Protein AF-A0A482XP66-F1 (afdb_monomer_lite)

Sequence (237 aa):
MNSEDNIVHYKEQFWNNISSVIMNILMPSNKKRIYFEQVYSLVYKCVCEGFSENLRMDILNLCMSYLYSINNELDKKISVLDGPQKVIATFEGLNHCLEAYLISTEKICSICSYMNKLQREDSKENLPQTALLDCFCRVVCDHRLQNIVSFIENSPPFTLDPTELRWFFQRLNLASSGQYAKVYPKIFSRYISNVLPKMREQELEAYIEEVKRLQAFWRANMEPRGPQQGLKRPAED

Radius of gyration: 25.35 Å; chains: 1; bounding box: 95×49×57 Å

Foldseek 3Di:
DDPVVVVVCCCVQAVVVLLVLLVCLLPVVPVDDDDLVVLLVSLLVCVVVPCLQVNLVVSLVSLLVSLLVLQVVLCVVLVVDDDPVSLVSLLVSLLVSLVSQLSSLVVSLVSCVSVVVVDPVPDPRRNDSLSSLVSNCVRHPPVNVVVNVVCVVPDDPPPDPLVSLLSSLVSNCVSNVNPVCVVCVPSSVVRDPPSDPDDDPVCVVVVVVVVVVVVVVCVVPDDPPDPPPPPDDDDDD

pLDDT: mean 78.38, std 12.27, range [44.31, 90.94]

Organism: Laodelphax striatellus (NCBI:txid195883)

InterPro domains:
  IPR016159 Cullin repeat-like-containing domain superfamily [SSF74788] (10-152)
  IPR042652 CDK2-associated and cullin domain-containing protein 1 [PTHR46636] (9-236)

Secondary structure (DSSP, 8-state):
--HHHHHHHHIIIIIHHHHHHHHHHH-TTS-PPP-HHHHHHHHHHHHHTT-HHHHHHHHHHHHHHHHHHHHHHHHHHHHT--THHHHHHHHHHHHHHHHHHHHHHHHHHHHTHHHHHHS-TT-TTS--HHHHHHHHIIIIIHHHHHHHHHHHHHSPTTSS-HHHHHHHHHHHHHHTTTHHHHHSHHHHHHHSTTSSPPPPGGGHHHHHHHHHHHHHHHHHHS---------PPPPP-

Structure (mmCIF, N/CA/C/O backbone):
data_AF-A0A482XP66-F1
#
_entry.id   AF-A0A482XP66-F1
#
loop_
_atom_site.group_PDB
_atom_site.id
_atom_site.type_symbol
_atom_site.label_atom_id
_atom_site.label_alt_id
_atom_site.label_comp_id
_atom_site.label_asym_id
_atom_site.label_entity_id
_atom_site.label_seq_id
_atom_site.pdbx_PDB_ins_code
_atom_site.Cartn_x
_atom_site.Cartn_y
_atom_site.Cartn_z
_atom_site.occupancy
_atom_site.B_iso_or_equiv
_atom_site.auth_seq_id
_atom_site.auth_comp_id
_atom_site.auth_asym_id
_atom_site.auth_atom_id
_atom_site.pdbx_PDB_model_num
ATOM 1 N N . MET A 1 1 ? -32.344 1.702 24.377 1.00 49.81 1 MET A N 1
ATOM 2 C CA . MET A 1 1 ? -31.641 2.845 23.755 1.00 49.81 1 MET A CA 1
ATOM 3 C C . MET A 1 1 ? -31.648 2.616 22.260 1.00 49.81 1 MET A C 1
ATOM 5 O O . MET A 1 1 ? -31.370 1.494 21.850 1.00 49.81 1 MET A O 1
ATOM 9 N N . ASN A 1 2 ? -32.094 3.603 21.483 1.00 54.19 2 ASN A N 1
ATOM 10 C CA . ASN A 1 2 ? -32.292 3.455 20.042 1.00 54.19 2 ASN A CA 1
ATOM 11 C C . ASN A 1 2 ? -30.944 3.280 19.330 1.00 54.19 2 ASN A C 1
ATOM 13 O O . ASN A 1 2 ? -29.929 3.824 19.759 1.00 54.19 2 ASN A O 1
ATOM 17 N N . SER A 1 3 ? -30.934 2.526 18.228 1.00 63.41 3 SER A N 1
ATOM 18 C CA . SER A 1 3 ? -29.718 2.261 17.443 1.00 63.41 3 SER A CA 1
ATOM 19 C C . SER A 1 3 ? -29.035 3.541 16.937 1.00 63.41 3 SER A C 1
ATOM 21 O O . SER A 1 3 ? -27.827 3.535 16.725 1.00 63.41 3 SER A O 1
ATOM 23 N N . GLU A 1 4 ? -29.785 4.630 16.750 1.00 67.75 4 GLU A N 1
ATOM 24 C CA . GLU A 1 4 ? -29.257 5.930 16.315 1.00 67.75 4 GLU A CA 1
ATOM 25 C C . GLU A 1 4 ? -28.490 6.657 17.429 1.00 67.75 4 GLU A C 1
ATOM 27 O O . GLU A 1 4 ? -27.407 7.183 17.171 1.00 67.75 4 GLU A O 1
ATOM 32 N N . ASP A 1 5 ? -28.970 6.597 18.676 1.00 72.69 5 ASP A N 1
ATOM 33 C CA . ASP A 1 5 ? -28.301 7.221 19.828 1.00 72.69 5 ASP A CA 1
ATOM 34 C C . ASP A 1 5 ? -26.927 6.582 20.088 1.00 72.69 5 ASP A C 1
ATOM 36 O O . ASP A 1 5 ? -25.955 7.273 20.399 1.00 72.69 5 ASP A O 1
ATOM 40 N N . ASN A 1 6 ? -26.817 5.264 19.882 1.00 77.94 6 ASN A N 1
ATOM 41 C CA . ASN A 1 6 ? -25.555 4.532 20.013 1.00 77.94 6 ASN A CA 1
ATOM 42 C C . ASN A 1 6 ? -24.523 4.939 18.944 1.00 77.94 6 ASN A C 1
ATOM 44 O O . ASN A 1 6 ? -23.331 5.002 19.238 1.00 77.94 6 ASN A O 1
ATOM 48 N N . ILE A 1 7 ? -24.957 5.244 17.714 1.00 79.56 7 ILE A N 1
ATOM 49 C CA . ILE A 1 7 ? -24.054 5.662 16.626 1.00 79.56 7 ILE A CA 1
ATOM 50 C C . ILE A 1 7 ? -23.548 7.089 16.855 1.00 79.56 7 ILE A C 1
ATOM 52 O O . ILE A 1 7 ? -22.370 7.364 16.619 1.00 79.56 7 ILE A O 1
ATOM 56 N N . VAL A 1 8 ? -24.414 7.997 17.313 1.00 84.75 8 VAL A N 1
ATOM 57 C CA . VAL A 1 8 ? -24.018 9.373 17.654 1.00 84.75 8 VAL A CA 1
ATOM 58 C C . VAL A 1 8 ? -23.030 9.360 18.817 1.00 84.75 8 VAL A C 1
ATOM 60 O O . VAL A 1 8 ? -21.959 9.957 18.709 1.00 84.75 8 VAL A O 1
ATOM 63 N N . HIS A 1 9 ? -23.328 8.590 19.868 1.00 84.62 9 HIS A N 1
ATOM 64 C CA . HIS A 1 9 ? -22.433 8.410 21.007 1.00 84.62 9 HIS A CA 1
ATOM 65 C C . HIS A 1 9 ? -21.052 7.902 20.577 1.00 84.62 9 HIS A C 1
ATOM 67 O O . HIS A 1 9 ? -20.034 8.509 20.915 1.00 84.62 9 HIS A O 1
ATOM 73 N N . TYR A 1 10 ? -21.014 6.849 19.755 1.00 88.06 10 TYR A N 1
ATOM 74 C CA . TYR A 1 10 ? -19.768 6.312 19.217 1.00 88.06 10 TYR A CA 1
ATOM 75 C C . TYR A 1 10 ? -18.965 7.362 18.432 1.00 88.06 10 TYR A C 1
ATOM 77 O O . TYR A 1 10 ? -17.749 7.496 18.620 1.00 88.06 10 TYR A O 1
ATOM 85 N N . LYS A 1 11 ? -19.640 8.138 17.572 1.00 86.12 11 LYS A N 1
ATOM 86 C CA . LYS A 1 11 ? -18.980 9.140 16.730 1.00 86.12 11 LYS A CA 1
ATOM 87 C C . LYS A 1 11 ? -18.356 10.267 17.545 1.00 86.12 11 LYS A C 1
ATOM 89 O O . LYS A 1 11 ? -17.198 10.622 17.319 1.00 86.12 11 LYS A O 1
ATOM 94 N N . GLU A 1 12 ? -19.118 10.814 18.484 1.00 87.06 12 GLU A N 1
ATOM 95 C CA . GLU A 1 12 ? -18.710 11.967 19.284 1.00 87.06 12 GLU A CA 1
ATOM 96 C C . GLU A 1 12 ? -17.643 11.613 20.320 1.00 87.06 12 GLU A C 1
ATOM 98 O O . GLU A 1 12 ? -16.680 12.363 20.484 1.00 87.06 12 GLU A O 1
ATOM 103 N N . GLN A 1 13 ? -17.778 10.466 20.990 1.00 85.25 13 GLN A N 1
ATOM 104 C CA . GLN A 1 13 ? -16.877 10.078 22.078 1.00 85.25 13 GLN A CA 1
ATOM 105 C C . GLN A 1 13 ? -15.586 9.425 21.577 1.00 85.25 13 GLN A C 1
ATOM 107 O O . GLN A 1 13 ? -14.501 9.724 22.089 1.00 85.25 13 GLN A O 1
ATOM 112 N N . PHE A 1 14 ? -15.678 8.560 20.561 1.00 86.75 14 PHE A N 1
ATOM 113 C CA . PHE A 1 14 ? -14.556 7.723 20.132 1.00 86.75 14 PHE A CA 1
ATOM 114 C C . PHE A 1 14 ? -14.052 8.098 18.737 1.00 86.75 14 PHE A C 1
ATOM 116 O O . PHE A 1 14 ? -12.894 8.506 18.593 1.00 86.75 14 PHE A O 1
ATOM 123 N N . TRP A 1 15 ? -14.901 7.993 17.709 1.00 90.00 15 TRP A N 1
ATOM 124 C CA . TRP A 1 15 ? -14.455 8.050 16.312 1.00 90.00 15 TRP A CA 1
ATOM 125 C C . TRP A 1 15 ? -13.775 9.369 15.938 1.00 90.00 15 TRP A C 1
ATOM 127 O O . TRP A 1 15 ? -12.713 9.345 15.321 1.00 90.00 15 TRP A O 1
ATOM 137 N N . ASN A 1 16 ? -14.322 10.524 16.324 1.00 88.50 16 ASN A N 1
ATOM 138 C CA . ASN A 1 16 ? -13.745 11.829 15.968 1.00 88.50 16 ASN A CA 1
ATOM 139 C C . ASN A 1 16 ? -12.300 11.993 16.476 1.00 88.50 16 ASN A C 1
ATOM 141 O O . ASN A 1 16 ? -11.432 12.521 15.777 1.00 88.50 16 ASN A O 1
ATOM 145 N N . ASN A 1 17 ? -12.019 11.485 17.677 1.00 87.19 17 ASN A N 1
ATOM 146 C CA . ASN A 1 17 ? -10.681 11.515 18.261 1.00 87.19 17 ASN A CA 1
ATOM 147 C C . ASN A 1 17 ? -9.745 10.512 17.571 1.00 87.19 17 ASN A C 1
ATOM 149 O O . ASN A 1 17 ? -8.619 10.863 17.211 1.00 87.19 17 ASN A O 1
ATOM 153 N N . ILE A 1 18 ? -10.219 9.282 17.345 1.00 87.12 18 ILE A N 1
ATOM 154 C CA . ILE A 1 18 ? -9.426 8.216 16.716 1.00 87.12 18 ILE A CA 1
ATOM 155 C C . ILE A 1 18 ? -9.102 8.564 15.256 1.00 87.12 18 ILE A C 1
ATOM 157 O O . ILE A 1 18 ? -7.940 8.521 14.855 1.00 87.12 18 ILE A O 1
ATOM 161 N N . SER A 1 19 ? -10.097 8.981 14.474 1.00 89.06 19 SER A N 1
ATOM 162 C CA . SER A 1 19 ? -9.940 9.392 13.073 1.00 89.06 19 SER A CA 1
ATOM 163 C C . SER A 1 19 ? -8.975 10.563 12.904 1.00 89.06 19 SER A C 1
ATOM 165 O O . SER A 1 19 ? -8.136 10.531 12.007 1.00 89.06 19 SER A O 1
ATOM 167 N N . SER A 1 20 ? -9.019 11.563 13.792 1.00 86.75 20 SER A N 1
ATOM 168 C CA . SER A 1 20 ? -8.068 12.682 13.802 1.00 86.75 20 SER A CA 1
ATOM 169 C C . SER A 1 20 ? -6.627 12.201 13.989 1.00 86.75 20 SER A C 1
ATOM 171 O O . SER A 1 20 ? -5.719 12.641 13.281 1.00 86.75 20 SER A O 1
ATOM 173 N N . VAL A 1 21 ? -6.402 11.252 14.902 1.00 87.88 21 VAL A N 1
ATOM 174 C CA . VAL A 1 21 ? -5.074 10.662 15.117 1.00 87.88 21 VAL A CA 1
ATOM 175 C C . VAL A 1 21 ? -4.630 9.840 13.914 1.00 87.88 21 VAL A C 1
ATOM 177 O O . VAL A 1 21 ? -3.504 10.022 13.454 1.00 87.88 21 VAL A O 1
ATOM 180 N N . ILE A 1 22 ? -5.497 8.983 13.375 1.00 87.19 22 ILE A N 1
ATOM 181 C CA . ILE A 1 22 ? -5.187 8.169 12.193 1.00 87.19 22 ILE A CA 1
ATOM 182 C C . ILE A 1 22 ? -4.865 9.067 10.995 1.00 87.19 22 ILE A C 1
ATOM 184 O O . ILE A 1 22 ? -3.870 8.836 10.313 1.00 87.19 22 ILE A O 1
ATOM 188 N N . MET A 1 23 ? -5.614 10.152 10.790 1.00 86.00 23 MET A N 1
ATOM 189 C CA . MET A 1 23 ? -5.305 11.139 9.755 1.00 86.00 23 MET A CA 1
ATOM 190 C C . MET A 1 23 ? -3.951 11.819 9.972 1.00 86.00 23 MET A C 1
ATOM 192 O O . MET A 1 23 ? -3.231 12.033 9.003 1.00 86.00 23 MET A O 1
ATOM 196 N N . ASN A 1 24 ? -3.553 12.115 11.212 1.00 86.38 24 ASN A N 1
ATOM 197 C CA . ASN A 1 24 ? -2.210 12.645 11.487 1.00 86.38 24 ASN A CA 1
ATOM 198 C C . ASN A 1 24 ? -1.102 11.604 11.230 1.00 86.38 24 ASN A C 1
ATOM 200 O O . ASN A 1 24 ? 0.012 11.976 10.874 1.00 86.38 24 ASN A O 1
ATOM 204 N N . ILE A 1 25 ? -1.391 10.307 11.383 1.00 86.12 25 ILE A N 1
ATOM 205 C CA . ILE A 1 25 ? -0.454 9.219 11.049 1.00 86.12 25 ILE A CA 1
ATOM 206 C C . ILE A 1 25 ? -0.318 9.055 9.534 1.00 86.12 25 ILE A C 1
ATOM 208 O O . ILE A 1 25 ? 0.784 8.817 9.042 1.00 86.12 25 ILE A O 1
ATOM 212 N N . LEU A 1 26 ? -1.423 9.173 8.798 1.00 84.94 26 LEU A N 1
ATOM 213 C CA . LEU A 1 26 ? -1.439 9.121 7.335 1.00 84.94 26 LEU A CA 1
ATOM 214 C C . LEU A 1 26 ? -0.809 10.387 6.725 1.00 84.94 26 LEU A C 1
ATOM 216 O O . LEU A 1 26 ? -0.101 10.310 5.729 1.00 84.94 26 LEU A O 1
ATOM 220 N N . MET A 1 27 ? -1.004 11.553 7.344 1.00 82.31 27 MET A N 1
ATOM 221 C CA . MET A 1 27 ? -0.464 12.840 6.897 1.00 82.31 27 MET A CA 1
ATOM 222 C C . MET A 1 27 ? 0.479 13.448 7.947 1.00 82.31 27 MET A C 1
ATOM 224 O O . MET A 1 27 ? 0.084 14.363 8.678 1.00 82.31 27 MET A O 1
ATOM 228 N N . PRO A 1 28 ? 1.753 13.015 8.002 1.00 64.88 28 PRO A N 1
ATOM 229 C CA . PRO A 1 28 ? 2.727 13.533 8.968 1.00 64.88 28 PRO A CA 1
ATOM 230 C C . PRO A 1 28 ? 3.048 15.031 8.791 1.00 64.88 28 PRO A C 1
ATOM 232 O O . PRO A 1 28 ? 3.686 15.634 9.653 1.00 64.88 28 PRO A O 1
ATOM 235 N N . SER A 1 29 ? 2.580 15.664 7.709 1.00 62.59 29 SER A N 1
ATOM 236 C CA . SER A 1 29 ? 2.617 17.118 7.499 1.00 62.59 29 SER A CA 1
ATOM 237 C C . SER A 1 29 ? 1.892 17.893 8.609 1.00 62.59 29 SER A C 1
ATOM 239 O O . SER A 1 29 ? 2.256 19.032 8.913 1.00 62.59 29 SER A O 1
ATOM 241 N N . ASN A 1 30 ? 0.899 17.273 9.257 1.00 60.31 30 ASN A N 1
ATOM 242 C CA . ASN A 1 30 ? 0.253 17.822 10.440 1.00 60.31 30 ASN A CA 1
ATOM 243 C C . ASN A 1 30 ? 1.136 17.566 11.667 1.00 60.31 30 ASN A C 1
ATOM 245 O O . ASN A 1 30 ? 1.105 16.495 12.265 1.00 60.31 30 ASN A O 1
ATOM 249 N N . LYS A 1 31 ? 1.894 18.585 12.091 1.00 57.78 31 LYS A N 1
ATOM 250 C CA . LYS A 1 31 ? 2.797 18.576 13.265 1.00 57.78 31 LYS A CA 1
ATOM 251 C C . LYS A 1 31 ? 2.081 18.444 14.626 1.00 57.78 31 LYS A C 1
ATOM 253 O O . LYS A 1 31 ? 2.571 18.943 15.639 1.00 57.78 31 LYS A O 1
ATOM 258 N N . LYS A 1 32 ? 0.898 17.831 14.680 1.00 66.75 32 LYS A N 1
ATOM 259 C CA . LYS A 1 32 ? 0.181 17.599 15.935 1.00 66.75 32 LYS A CA 1
ATOM 260 C C . LYS A 1 32 ? 0.856 16.454 16.682 1.00 66.75 32 LYS A C 1
ATOM 262 O O . LYS A 1 32 ? 1.062 15.373 16.137 1.00 66.75 32 LYS A O 1
ATOM 267 N N . ARG A 1 33 ? 1.209 16.699 17.945 1.00 68.38 33 ARG A N 1
ATOM 268 C CA . ARG A 1 33 ? 1.779 15.672 18.821 1.00 68.38 33 ARG A CA 1
ATOM 269 C C . ARG A 1 33 ? 0.718 14.599 19.080 1.00 68.38 33 ARG A C 1
ATOM 271 O O . ARG A 1 33 ? -0.384 14.918 19.517 1.00 68.38 33 ARG A O 1
ATOM 278 N N . ILE A 1 34 ? 1.059 13.342 18.806 1.00 71.81 34 ILE A N 1
ATOM 279 C CA . ILE A 1 34 ? 0.193 12.189 19.067 1.00 71.81 34 ILE A CA 1
ATOM 280 C C . ILE A 1 34 ? 0.505 11.660 20.468 1.00 71.81 34 ILE A C 1
ATOM 282 O O . ILE A 1 34 ? 1.648 11.313 20.761 1.00 71.81 34 ILE A O 1
ATOM 286 N N . TYR A 1 35 ? -0.512 11.583 21.326 1.00 79.19 35 TYR A N 1
ATOM 287 C CA . TYR A 1 35 ? -0.414 10.981 22.656 1.00 79.19 35 TYR A CA 1
ATOM 288 C C . TYR A 1 35 ? -0.922 9.539 22.597 1.00 79.19 35 TYR A C 1
ATOM 290 O O . TYR A 1 35 ? -2.108 9.282 22.790 1.00 79.19 35 TYR A O 1
ATOM 298 N N . PHE A 1 36 ? -0.029 8.594 22.299 1.00 77.62 36 PHE A N 1
ATOM 299 C CA . PHE A 1 36 ? -0.405 7.199 22.047 1.00 77.62 36 PHE A CA 1
ATOM 300 C C . PHE A 1 36 ? -1.177 6.549 23.210 1.00 77.62 36 PHE A C 1
ATOM 302 O O . PHE A 1 36 ? -2.145 5.841 22.957 1.00 77.62 36 PHE A O 1
ATOM 309 N N . GLU A 1 37 ? -0.841 6.843 24.470 1.00 78.62 37 GLU A N 1
ATOM 310 C CA . GLU A 1 37 ? -1.543 6.301 25.651 1.00 78.62 37 GLU A CA 1
ATOM 311 C C . GLU A 1 37 ? -3.040 6.640 25.686 1.00 78.62 37 GLU A C 1
ATOM 313 O O . GLU A 1 37 ? -3.877 5.790 26.008 1.00 78.62 37 GLU A O 1
ATOM 318 N N . GLN A 1 38 ? -3.391 7.876 25.318 1.00 81.81 38 GLN A N 1
ATOM 319 C CA . GLN A 1 38 ? -4.783 8.327 25.286 1.00 81.81 38 GLN A CA 1
ATOM 320 C C . GLN A 1 38 ? -5.560 7.588 24.197 1.00 81.81 38 GLN A C 1
ATOM 322 O O . GLN A 1 38 ? -6.698 7.177 24.410 1.00 81.81 38 GLN A O 1
ATOM 327 N N . VAL A 1 39 ? -4.920 7.365 23.049 1.00 84.81 39 VAL A N 1
ATOM 328 C CA . VAL A 1 39 ? -5.523 6.683 21.901 1.00 84.81 39 VAL A CA 1
ATOM 329 C C . VAL A 1 39 ? -5.713 5.200 22.194 1.00 84.81 39 VAL A C 1
ATOM 331 O O . VAL A 1 39 ? -6.797 4.681 21.950 1.00 84.81 39 VAL A O 1
ATOM 334 N N . TYR A 1 40 ? -4.726 4.536 22.804 1.00 84.19 40 TYR A N 1
ATOM 335 C CA . TYR A 1 40 ? -4.873 3.151 23.261 1.00 84.19 40 TYR A CA 1
ATOM 336 C C . TYR A 1 40 ? -6.036 2.998 24.246 1.00 84.19 40 TYR A C 1
ATOM 338 O O . TYR A 1 40 ? -6.848 2.087 24.105 1.00 84.19 40 TYR A O 1
ATOM 346 N N . SER A 1 41 ? -6.159 3.922 25.204 1.00 85.38 41 SER A N 1
ATOM 347 C CA . SER A 1 41 ? -7.251 3.915 26.184 1.00 85.38 41 SER A CA 1
ATOM 348 C C . SER A 1 41 ? -8.623 4.134 25.536 1.00 85.38 41 SER A C 1
ATOM 350 O O . SER A 1 41 ? -9.602 3.512 25.944 1.00 85.38 41 SER A O 1
ATOM 352 N N . LEU A 1 42 ? -8.707 5.003 24.521 1.00 85.75 42 LEU A N 1
ATOM 353 C CA . LEU A 1 42 ? -9.938 5.249 23.762 1.00 85.75 42 LEU A CA 1
ATOM 354 C C . LEU A 1 42 ? -10.342 4.039 22.920 1.00 85.75 42 LEU A C 1
ATOM 356 O O . LEU A 1 42 ? -11.505 3.648 22.952 1.00 85.75 42 LEU A O 1
ATOM 360 N N . VAL A 1 43 ? -9.389 3.420 22.217 1.00 84.88 43 VAL A N 1
ATOM 361 C CA . VAL A 1 43 ? -9.628 2.191 21.448 1.00 84.88 43 VAL A CA 1
ATOM 362 C C . VAL A 1 43 ? -10.085 1.072 22.380 1.00 84.88 43 VAL A C 1
ATOM 364 O O . VAL A 1 43 ? -11.072 0.408 22.086 1.00 84.88 43 VAL A O 1
ATOM 367 N N . TYR A 1 44 ? -9.444 0.907 23.540 1.00 84.06 44 TYR A N 1
ATOM 368 C CA . TYR A 1 44 ? -9.851 -0.086 24.533 1.00 84.06 44 TYR A CA 1
ATOM 369 C C . TYR A 1 44 ? -11.308 0.104 24.982 1.00 84.06 44 TYR A C 1
ATOM 371 O O . TYR A 1 44 ? -12.094 -0.837 24.909 1.00 84.06 44 TYR A O 1
ATOM 379 N N . LYS A 1 45 ? -11.698 1.324 25.379 1.00 85.81 45 LYS A N 1
ATOM 380 C CA . LYS A 1 45 ? -13.085 1.621 25.781 1.00 85.81 45 LYS A CA 1
ATOM 381 C C . LYS A 1 45 ? -14.080 1.370 24.646 1.00 85.81 45 LYS A C 1
ATOM 383 O O . LYS A 1 45 ? -15.080 0.697 24.862 1.00 85.81 45 LYS A O 1
ATOM 388 N N . CYS A 1 46 ? -13.756 1.823 23.434 1.00 84.88 46 CYS A N 1
ATOM 389 C CA . CYS A 1 46 ? -14.575 1.619 22.238 1.00 84.88 46 CYS A CA 1
ATOM 390 C C . CYS A 1 46 ? -14.839 0.128 21.955 1.00 84.88 46 CYS A C 1
ATOM 392 O O . CYS A 1 46 ? -15.950 -0.253 21.590 1.00 84.88 46 CYS A O 1
ATOM 394 N N . VAL A 1 47 ? -13.829 -0.729 22.139 1.00 81.88 47 VAL A N 1
ATOM 395 C CA . VAL A 1 47 ? -13.957 -2.187 21.969 1.00 81.88 47 VAL A CA 1
ATOM 396 C C . VAL A 1 47 ? -14.770 -2.796 23.110 1.00 81.88 47 VAL A C 1
ATOM 398 O O . VAL A 1 47 ? -15.655 -3.605 22.846 1.00 81.88 47 VAL A O 1
ATOM 401 N N . CYS A 1 48 ? -14.523 -2.398 24.363 1.00 81.69 48 CYS A N 1
ATOM 402 C CA . CYS A 1 48 ? -15.290 -2.881 25.517 1.00 81.69 48 CYS A CA 1
ATOM 403 C C . CYS A 1 48 ? -16.787 -2.547 25.429 1.00 81.69 48 CYS A C 1
ATOM 405 O O . CYS A 1 48 ? -17.604 -3.309 25.937 1.00 81.69 48 CYS A O 1
ATOM 407 N N . GLU A 1 49 ? -17.146 -1.445 24.772 1.00 82.81 49 GLU A N 1
ATOM 408 C CA . GLU A 1 49 ? -18.538 -1.046 24.526 1.00 82.81 49 GLU A CA 1
ATOM 409 C C . GLU A 1 49 ? -19.177 -1.737 23.305 1.00 82.81 49 GLU A C 1
ATOM 411 O O . GLU A 1 49 ? -20.356 -1.534 23.027 1.00 82.81 49 GLU A O 1
ATOM 416 N N . GLY A 1 50 ? -18.435 -2.595 22.596 1.00 80.19 50 GLY A N 1
ATOM 417 C CA . GLY A 1 50 ? -18.954 -3.404 21.489 1.00 80.19 50 GLY A CA 1
ATOM 418 C C . GLY A 1 50 ? -18.925 -2.727 20.115 1.00 80.19 50 GLY A C 1
ATOM 419 O O . GLY A 1 50 ? -19.496 -3.261 19.169 1.00 80.19 50 GLY A O 1
ATOM 420 N N . PHE A 1 51 ? -18.237 -1.591 19.962 1.00 82.88 51 PHE A N 1
ATOM 421 C CA . PHE A 1 51 ? -18.127 -0.862 18.687 1.00 82.88 51 PHE A CA 1
ATOM 422 C C . PHE A 1 51 ? -16.926 -1.295 17.821 1.00 82.88 51 PHE A C 1
ATOM 424 O O . PHE A 1 51 ? -16.465 -0.535 16.969 1.00 82.88 51 PHE A O 1
ATOM 431 N N . SER A 1 52 ? -16.387 -2.502 18.023 1.00 81.69 52 SER A N 1
ATOM 432 C CA . SER A 1 52 ? -15.197 -2.999 17.308 1.00 81.69 52 SER A CA 1
ATOM 433 C C . SER A 1 52 ? -15.381 -3.038 15.788 1.00 81.69 52 SER A C 1
ATOM 435 O O . SER A 1 52 ? -14.491 -2.619 15.049 1.00 81.69 52 SER A O 1
ATOM 437 N N . GLU A 1 53 ? -16.539 -3.499 15.316 1.00 80.94 53 GLU A N 1
ATOM 438 C CA . GLU A 1 53 ? -16.824 -3.632 13.884 1.00 80.94 53 GLU A CA 1
ATOM 439 C C . GLU A 1 53 ? -17.032 -2.270 13.208 1.00 80.94 53 GLU A C 1
ATOM 441 O O . GLU A 1 53 ? -16.502 -2.026 12.122 1.00 80.94 53 GLU A O 1
ATOM 446 N N . ASN A 1 54 ? -17.732 -1.347 13.878 1.00 84.56 54 ASN A N 1
ATOM 447 C CA . ASN A 1 54 ? -17.862 0.042 13.433 1.00 84.56 54 ASN A CA 1
ATOM 448 C C . ASN A 1 54 ? -16.487 0.696 13.293 1.00 84.56 54 ASN A C 1
ATOM 450 O O . ASN A 1 54 ? -16.171 1.241 12.237 1.00 84.56 54 ASN A O 1
ATOM 454 N N . LEU A 1 55 ? -15.645 0.558 14.322 1.00 85.00 55 LEU A N 1
ATOM 455 C CA . LEU A 1 55 ? -14.291 1.093 14.321 1.00 85.00 55 LEU A CA 1
ATOM 456 C C . LEU A 1 55 ? -13.467 0.530 13.160 1.00 85.00 55 LEU A C 1
ATOM 458 O O . LEU A 1 55 ? -12.824 1.284 12.435 1.00 85.00 55 LEU A O 1
ATOM 462 N N . ARG A 1 56 ? -13.521 -0.784 12.928 1.00 83.31 56 ARG A N 1
ATOM 463 C CA . ARG A 1 56 ? -12.810 -1.431 11.820 1.00 83.31 56 ARG A CA 1
ATOM 464 C C . ARG A 1 56 ? -13.255 -0.890 10.459 1.00 83.31 56 ARG A C 1
ATOM 466 O O . ARG A 1 56 ? -12.408 -0.520 9.644 1.00 83.31 56 ARG A O 1
ATOM 473 N N . MET A 1 57 ? -14.564 -0.839 10.209 1.00 84.38 57 MET A N 1
ATOM 474 C CA . MET A 1 57 ? -15.113 -0.347 8.942 1.00 84.38 57 MET A CA 1
ATOM 475 C C . MET A 1 57 ? -14.791 1.128 8.715 1.00 84.38 57 MET A C 1
ATOM 477 O O . MET A 1 57 ? -14.394 1.510 7.615 1.00 84.38 57 MET A O 1
ATOM 481 N N . ASP A 1 58 ? -14.892 1.951 9.754 1.00 88.69 58 ASP A N 1
ATOM 482 C CA . ASP A 1 58 ? -14.589 3.372 9.659 1.00 88.69 58 ASP A CA 1
ATOM 483 C C . ASP A 1 58 ? -13.094 3.621 9.408 1.00 88.69 58 ASP A C 1
ATOM 485 O O . ASP A 1 58 ? -12.751 4.465 8.578 1.00 88.69 58 ASP A O 1
ATOM 489 N N . ILE A 1 59 ? -12.189 2.848 10.027 1.00 88.44 59 ILE A N 1
ATOM 490 C CA . ILE A 1 59 ? -10.743 2.914 9.743 1.00 88.44 59 ILE A CA 1
ATOM 491 C C . ILE A 1 59 ? -10.459 2.561 8.282 1.00 88.44 59 ILE A C 1
ATOM 493 O O . ILE A 1 59 ? -9.696 3.269 7.618 1.00 88.44 59 ILE A O 1
ATOM 497 N N . LEU A 1 60 ? -11.078 1.495 7.764 1.00 87.44 60 LEU A N 1
ATOM 498 C CA . LEU A 1 60 ? -10.934 1.102 6.362 1.00 87.44 60 LEU A CA 1
ATOM 499 C C . LEU A 1 60 ? -11.450 2.196 5.422 1.00 87.44 60 LEU A C 1
ATOM 501 O O . LEU A 1 60 ? -10.745 2.578 4.490 1.00 87.44 60 LEU A O 1
ATOM 505 N N . ASN A 1 61 ? -12.634 2.750 5.689 1.00 89.81 61 ASN A N 1
ATOM 506 C CA . ASN A 1 61 ? -13.225 3.826 4.890 1.00 89.81 61 ASN A CA 1
ATOM 507 C C . ASN A 1 61 ? -12.380 5.105 4.914 1.00 89.81 61 ASN A C 1
ATOM 509 O O . ASN A 1 61 ? -12.211 5.761 3.881 1.00 89.81 61 ASN A O 1
ATOM 513 N N . LEU A 1 62 ? -11.816 5.449 6.074 1.00 90.06 62 LEU A N 1
ATOM 514 C CA . LEU A 1 62 ? -10.920 6.589 6.235 1.00 90.06 62 LEU A CA 1
ATOM 515 C C . LEU A 1 62 ? -9.641 6.400 5.414 1.00 90.06 62 LEU A C 1
ATOM 517 O O . LEU A 1 62 ? -9.248 7.297 4.667 1.00 90.06 62 LEU A O 1
ATOM 521 N N . CYS A 1 63 ? -9.028 5.217 5.507 1.00 89.56 63 CYS A N 1
ATOM 522 C CA . CYS A 1 63 ? -7.844 4.876 4.726 1.00 89.56 63 CYS A CA 1
ATOM 523 C C . CYS A 1 63 ? -8.153 4.884 3.226 1.00 89.56 63 CYS A C 1
ATOM 525 O O . CYS A 1 63 ? -7.418 5.508 2.470 1.00 89.56 63 CYS A O 1
ATOM 527 N N . MET A 1 64 ? -9.256 4.272 2.786 1.00 89.75 64 MET A N 1
ATOM 528 C CA . MET A 1 64 ? -9.678 4.301 1.381 1.00 89.75 64 MET A CA 1
ATOM 529 C C . MET A 1 64 ? -9.879 5.731 0.873 1.00 89.75 64 MET A C 1
ATOM 531 O O . MET A 1 64 ? -9.363 6.080 -0.186 1.00 89.75 64 MET A O 1
ATOM 535 N N . SER A 1 65 ? -10.564 6.586 1.636 1.00 90.12 65 SER A N 1
ATOM 536 C CA . SER A 1 65 ? -10.776 7.992 1.261 1.00 90.12 65 SER A CA 1
ATOM 537 C C . SER A 1 65 ? -9.451 8.745 1.104 1.00 90.12 65 SER A C 1
ATOM 539 O O . SER A 1 65 ? -9.257 9.484 0.137 1.00 90.12 65 SER A O 1
ATOM 541 N N . TYR A 1 66 ? -8.509 8.517 2.022 1.00 90.44 66 TYR A N 1
ATOM 542 C CA . TYR A 1 66 ? -7.159 9.069 1.938 1.00 90.44 66 TYR A CA 1
ATOM 543 C C . TYR A 1 66 ? -6.404 8.567 0.696 1.00 90.44 66 TYR A C 1
ATOM 545 O O . TYR A 1 66 ? -5.809 9.367 -0.027 1.00 90.44 66 TYR A O 1
ATOM 553 N N . LEU A 1 67 ? -6.486 7.268 0.392 1.00 90.38 67 LEU A N 1
ATOM 554 C CA . LEU A 1 67 ? -5.853 6.673 -0.787 1.00 90.38 67 LEU A CA 1
ATOM 555 C C . LEU A 1 67 ? -6.404 7.247 -2.094 1.00 90.38 67 LEU A C 1
ATOM 557 O O . LEU A 1 67 ? -5.620 7.563 -2.986 1.00 90.38 67 LEU A O 1
ATOM 561 N N . TYR A 1 68 ? -7.718 7.457 -2.200 1.00 90.94 68 TYR A N 1
ATOM 562 C CA . TYR A 1 68 ? -8.310 8.140 -3.354 1.00 90.94 68 TYR A CA 1
ATOM 563 C C . TYR A 1 68 ? -7.809 9.580 -3.493 1.00 90.94 68 TYR A C 1
ATOM 565 O O . TYR A 1 68 ? -7.537 10.031 -4.607 1.00 90.94 68 TYR A O 1
ATOM 573 N N . SER A 1 69 ? -7.642 10.298 -2.378 1.00 89.44 69 SER A N 1
ATOM 574 C CA . SER A 1 69 ? -7.085 11.653 -2.395 1.00 89.44 69 SER A CA 1
ATOM 575 C C . SER A 1 69 ? -5.650 11.663 -2.925 1.00 89.44 69 SER A C 1
ATOM 577 O O . SER A 1 69 ? -5.358 12.418 -3.850 1.00 89.44 69 SER A O 1
ATOM 579 N N . ILE A 1 70 ? -4.774 10.791 -2.408 1.00 87.94 70 ILE A N 1
ATOM 580 C CA . ILE A 1 70 ? -3.400 10.656 -2.919 1.00 87.94 70 ILE A CA 1
ATOM 581 C C . ILE A 1 70 ? -3.408 10.266 -4.389 1.00 87.94 70 ILE A C 1
ATOM 583 O O . ILE A 1 70 ? -2.660 10.841 -5.174 1.00 87.94 70 ILE A O 1
ATOM 587 N N . ASN A 1 71 ? -4.238 9.295 -4.768 1.00 89.19 71 ASN A N 1
ATOM 588 C CA . ASN A 1 71 ? -4.309 8.820 -6.139 1.00 89.19 71 ASN A CA 1
ATOM 589 C C . ASN A 1 71 ? -4.601 9.976 -7.106 1.00 89.19 71 ASN A C 1
ATOM 591 O O . ASN A 1 71 ? -3.898 10.144 -8.099 1.00 89.19 71 ASN A O 1
ATOM 595 N N . ASN A 1 72 ? -5.574 10.819 -6.756 1.00 89.06 72 ASN A N 1
ATOM 596 C CA . ASN A 1 72 ? -5.933 11.998 -7.535 1.00 89.06 72 ASN A CA 1
ATOM 597 C C . ASN A 1 72 ? -4.827 13.062 -7.536 1.00 89.06 72 ASN A C 1
ATOM 599 O O . ASN A 1 72 ? -4.609 13.719 -8.552 1.00 89.06 72 ASN A O 1
ATOM 603 N N . GLU A 1 73 ? -4.131 13.272 -6.417 1.00 87.69 73 GLU A N 1
ATOM 604 C CA . GLU A 1 73 ? -2.995 14.199 -6.368 1.00 87.69 73 GLU A CA 1
ATOM 605 C C . GLU A 1 73 ? -1.817 13.728 -7.223 1.00 87.69 73 GLU A C 1
ATOM 607 O O . GLU A 1 73 ? -1.216 14.538 -7.932 1.00 87.69 73 GLU A O 1
ATOM 612 N N . LEU A 1 74 ? -1.505 12.431 -7.186 1.00 86.00 74 LEU A N 1
ATOM 613 C CA . LEU A 1 74 ? -0.502 11.819 -8.049 1.00 86.00 74 LEU A CA 1
ATOM 614 C C . LEU A 1 74 ? -0.900 11.992 -9.514 1.00 86.00 74 LEU A C 1
ATOM 616 O O . LEU A 1 74 ? -0.101 12.510 -10.289 1.00 86.00 74 LEU A O 1
ATOM 620 N N . ASP A 1 75 ? -2.139 11.657 -9.885 1.00 87.00 75 ASP A N 1
ATOM 621 C CA . ASP A 1 75 ? -2.624 11.814 -11.262 1.00 87.00 75 ASP A CA 1
ATOM 622 C C . ASP A 1 75 ? -2.551 13.266 -11.744 1.00 87.00 75 ASP A C 1
ATOM 624 O O . ASP A 1 75 ? -2.102 13.519 -12.862 1.00 87.00 75 ASP A O 1
ATOM 628 N N . LYS A 1 76 ? -2.893 14.241 -10.893 1.00 86.62 76 LYS A N 1
ATOM 629 C CA . LYS A 1 76 ? -2.739 15.667 -11.216 1.00 86.62 76 LYS A CA 1
ATOM 630 C C . LYS A 1 76 ? -1.282 16.039 -11.474 1.00 86.62 76 LYS A C 1
ATOM 632 O O . LYS A 1 76 ? -0.999 16.655 -12.498 1.00 86.62 76 LYS A O 1
ATOM 637 N N . LYS A 1 77 ? -0.356 15.650 -10.590 1.00 83.00 77 LYS A N 1
ATOM 638 C CA . LYS A 1 77 ? 1.083 15.931 -10.760 1.00 83.00 77 LYS A CA 1
ATOM 639 C C . LYS A 1 77 ? 1.637 15.292 -12.034 1.00 83.00 77 LYS A C 1
ATOM 641 O O . LYS A 1 77 ? 2.409 15.917 -12.752 1.00 83.00 77 LYS A O 1
ATOM 646 N N . ILE A 1 78 ? 1.206 14.068 -12.325 1.00 84.19 78 ILE A N 1
ATOM 647 C CA . ILE A 1 78 ? 1.642 13.280 -13.480 1.00 84.19 78 ILE A CA 1
ATOM 648 C C . ILE A 1 78 ? 1.039 13.818 -14.790 1.00 84.19 78 ILE A C 1
ATOM 650 O O . ILE A 1 78 ? 1.683 13.733 -15.831 1.00 84.19 78 ILE A O 1
ATOM 654 N N . SER A 1 79 ? -0.172 14.387 -14.765 1.00 81.25 79 SER A N 1
ATOM 655 C CA . SER A 1 79 ? -0.868 14.884 -15.966 1.00 81.25 79 SER A CA 1
ATOM 656 C C . SER A 1 79 ? -0.164 16.043 -16.679 1.00 81.25 79 SER A C 1
ATOM 658 O O . SER A 1 79 ? -0.387 16.241 -17.867 1.00 81.25 79 SER A O 1
ATOM 660 N N . VAL A 1 80 ? 0.693 16.781 -15.968 1.00 81.69 80 VAL A N 1
ATOM 661 C CA . VAL A 1 80 ? 1.440 17.936 -16.496 1.00 81.69 80 VAL A CA 1
ATOM 662 C C . VAL A 1 80 ? 2.744 17.507 -17.186 1.00 81.69 80 VAL A C 1
ATOM 664 O O . VAL A 1 80 ? 3.389 18.310 -17.854 1.00 81.69 80 VAL A O 1
ATOM 667 N N . LEU A 1 81 ? 3.151 16.245 -17.021 1.00 83.94 81 LEU A N 1
ATOM 668 C CA . LEU A 1 81 ? 4.408 15.711 -17.536 1.00 83.94 81 LEU A CA 1
ATOM 669 C C . LEU A 1 81 ? 4.172 14.843 -18.772 1.00 83.94 81 LEU A C 1
ATOM 671 O O . LEU A 1 81 ? 3.258 14.016 -18.792 1.00 83.94 81 LEU A O 1
ATOM 675 N N . ASP A 1 82 ? 5.078 14.952 -19.743 1.00 78.44 82 ASP A N 1
ATOM 676 C CA . ASP A 1 82 ? 5.066 14.161 -20.972 1.00 78.44 82 ASP A CA 1
ATOM 677 C C . ASP A 1 82 ? 6.331 13.305 -21.137 1.00 78.44 82 ASP A C 1
ATOM 679 O O . ASP A 1 82 ? 7.411 13.598 -20.613 1.00 78.44 82 ASP A O 1
ATOM 683 N N . GLY A 1 83 ? 6.190 12.205 -21.882 1.00 79.25 83 GLY A N 1
ATOM 684 C CA . GLY A 1 83 ? 7.298 11.319 -22.244 1.00 79.25 83 GLY A CA 1
ATOM 685 C C . GLY A 1 83 ? 7.868 10.495 -21.073 1.00 79.25 83 GLY A C 1
ATOM 686 O O . GLY A 1 83 ? 7.130 10.117 -20.160 1.00 79.25 83 GLY A O 1
ATOM 687 N N . PRO A 1 84 ? 9.177 10.166 -21.081 1.00 78.94 84 PRO A N 1
ATOM 688 C CA . PRO A 1 84 ? 9.783 9.274 -20.086 1.00 78.94 84 PRO A CA 1
ATOM 689 C C . PRO A 1 84 ? 9.805 9.878 -18.673 1.00 78.94 84 PRO A C 1
ATOM 691 O O . PRO A 1 84 ? 9.754 9.142 -17.690 1.00 78.94 84 PRO A O 1
ATOM 694 N N . GLN A 1 85 ? 9.799 11.211 -18.558 1.00 83.38 85 GLN A N 1
ATOM 695 C CA . GLN A 1 85 ? 9.746 11.917 -17.272 1.00 83.38 85 GLN A CA 1
ATOM 696 C C . GLN A 1 85 ? 8.452 11.622 -16.510 1.00 83.38 85 GLN A C 1
ATOM 698 O O . GLN A 1 85 ? 8.472 11.486 -15.288 1.00 83.38 85 GLN A O 1
ATOM 703 N N . LYS A 1 86 ? 7.339 11.444 -17.231 1.00 87.00 86 LYS A N 1
ATOM 704 C CA . LYS A 1 86 ? 6.049 11.067 -16.651 1.00 87.00 86 LYS A CA 1
ATOM 705 C C . LYS A 1 86 ? 6.138 9.741 -15.898 1.00 87.00 86 LYS A C 1
ATOM 707 O O . LYS A 1 86 ? 5.638 9.631 -14.780 1.00 87.00 86 LYS A O 1
ATOM 712 N N . VAL A 1 87 ? 6.784 8.737 -16.492 1.00 83.81 87 VAL A N 1
ATOM 713 C CA . VAL A 1 87 ? 6.891 7.396 -15.899 1.00 83.81 87 VAL A CA 1
ATOM 714 C C . VAL A 1 87 ? 7.862 7.387 -14.721 1.00 83.81 87 VAL A C 1
ATOM 716 O O . VAL A 1 87 ? 7.556 6.780 -13.698 1.00 83.81 87 VAL A O 1
ATOM 719 N N . ILE A 1 88 ? 8.975 8.120 -14.821 1.00 85.56 88 ILE A N 1
ATOM 720 C CA . ILE A 1 88 ? 9.938 8.277 -13.721 1.00 85.56 88 ILE A CA 1
ATOM 721 C C . ILE A 1 88 ? 9.270 8.952 -12.515 1.00 85.56 88 ILE A C 1
ATOM 723 O O . ILE A 1 88 ? 9.283 8.395 -11.421 1.00 85.56 88 ILE A O 1
ATOM 727 N N . ALA A 1 89 ? 8.578 10.076 -12.720 1.00 86.62 89 ALA A N 1
ATOM 728 C CA . ALA A 1 89 ? 7.850 10.761 -11.650 1.00 86.62 89 ALA A CA 1
ATOM 729 C C . ALA A 1 89 ? 6.724 9.892 -11.057 1.00 86.62 89 ALA A C 1
ATOM 731 O O . ALA A 1 89 ? 6.458 9.935 -9.855 1.00 86.62 89 ALA A O 1
ATOM 732 N N . THR A 1 90 ? 6.076 9.069 -11.890 1.00 86.25 90 THR A N 1
ATOM 733 C CA . THR A 1 90 ? 5.082 8.087 -11.433 1.00 86.25 90 THR A CA 1
ATOM 734 C C . THR A 1 90 ? 5.721 7.044 -10.516 1.00 86.25 90 THR A C 1
ATOM 736 O O . THR A 1 90 ? 5.151 6.722 -9.475 1.00 86.25 90 THR A O 1
ATOM 739 N N . PHE A 1 91 ? 6.899 6.530 -10.879 1.00 89.25 91 PHE A N 1
ATOM 740 C CA . PHE A 1 91 ? 7.653 5.575 -10.070 1.00 89.25 91 PHE A CA 1
ATOM 741 C C . PHE A 1 91 ? 8.087 6.182 -8.731 1.00 89.25 91 PHE A C 1
ATOM 743 O O . PHE A 1 91 ? 7.801 5.601 -7.686 1.00 89.25 91 PHE A O 1
ATOM 750 N N . GLU A 1 92 ? 8.715 7.357 -8.743 1.00 89.62 92 GLU A N 1
ATOM 751 C CA . GLU A 1 92 ? 9.192 8.032 -7.529 1.00 89.62 92 GLU A CA 1
ATOM 752 C C . GLU A 1 92 ? 8.036 8.370 -6.581 1.00 89.62 92 GLU A C 1
ATOM 754 O O . GLU A 1 92 ? 8.093 8.070 -5.385 1.00 89.62 92 GLU A O 1
ATOM 759 N N . GLY A 1 93 ? 6.948 8.930 -7.123 1.00 88.44 93 GLY A N 1
ATOM 760 C CA . GLY A 1 93 ? 5.745 9.240 -6.357 1.00 88.44 93 GLY A CA 1
ATOM 761 C C . GLY A 1 93 ? 5.116 7.990 -5.747 1.00 88.44 93 GLY A C 1
ATOM 762 O O . GLY A 1 93 ? 4.774 7.985 -4.565 1.00 88.44 93 GLY A O 1
ATOM 763 N N . LEU A 1 94 ? 5.018 6.904 -6.519 1.00 89.56 94 LEU A N 1
ATOM 764 C CA . LEU A 1 94 ? 4.480 5.640 -6.026 1.00 89.56 94 LEU A CA 1
ATOM 765 C C . LEU A 1 94 ? 5.373 5.016 -4.948 1.00 89.56 94 LEU A C 1
ATOM 767 O O . LEU A 1 94 ? 4.847 4.557 -3.937 1.00 89.56 94 LEU A O 1
ATOM 771 N N . ASN A 1 95 ? 6.695 5.007 -5.134 1.00 90.00 95 ASN A N 1
ATOM 772 C CA . ASN A 1 95 ? 7.632 4.448 -4.158 1.00 90.00 95 ASN A CA 1
ATOM 773 C C . ASN A 1 95 ? 7.573 5.218 -2.831 1.00 90.00 95 ASN A C 1
ATOM 775 O O . ASN A 1 95 ? 7.471 4.605 -1.767 1.00 90.00 95 ASN A O 1
ATOM 779 N N . HIS A 1 96 ? 7.536 6.552 -2.897 1.00 89.38 96 HIS A N 1
ATOM 780 C CA . HIS A 1 96 ? 7.379 7.396 -1.717 1.00 89.38 96 HIS A CA 1
ATOM 781 C C . HIS A 1 96 ? 6.046 7.142 -0.997 1.00 89.38 96 HIS A C 1
ATOM 783 O O . HIS A 1 96 ? 6.019 6.956 0.220 1.00 89.38 96 HIS A O 1
ATOM 789 N N . CYS A 1 97 ? 4.934 7.085 -1.739 1.00 89.62 97 CYS A N 1
ATOM 790 C CA . CYS A 1 97 ? 3.619 6.799 -1.165 1.00 89.62 97 CYS A CA 1
ATOM 791 C C . CYS A 1 97 ? 3.543 5.397 -0.550 1.00 89.62 97 CYS A C 1
ATOM 793 O O . CYS A 1 97 ? 2.961 5.240 0.520 1.00 89.62 97 CYS A O 1
ATOM 795 N N . LEU A 1 98 ? 4.138 4.391 -1.195 1.00 89.69 98 LEU A N 1
ATOM 796 C CA . LEU A 1 98 ? 4.173 3.015 -0.705 1.00 89.69 98 LEU A CA 1
ATOM 797 C C . LEU A 1 98 ? 4.962 2.906 0.604 1.00 89.69 98 LEU A C 1
ATOM 799 O O . LEU A 1 98 ? 4.498 2.275 1.551 1.00 89.69 98 LEU A O 1
ATOM 803 N N . GLU A 1 99 ? 6.127 3.546 0.682 1.00 90.38 99 GLU A N 1
ATOM 804 C CA . GLU A 1 99 ? 6.926 3.596 1.907 1.00 90.38 99 GLU A CA 1
ATOM 805 C C . GLU A 1 99 ? 6.184 4.292 3.049 1.00 90.38 99 GLU A C 1
ATOM 807 O O . GLU A 1 99 ? 6.053 3.726 4.138 1.00 90.38 99 GLU A O 1
ATOM 812 N N . ALA A 1 100 ? 5.648 5.488 2.791 1.00 89.19 100 ALA A N 1
ATOM 813 C CA . ALA A 1 100 ? 4.882 6.234 3.781 1.00 89.19 100 ALA A CA 1
ATOM 814 C C . ALA A 1 100 ? 3.678 5.419 4.277 1.00 89.19 100 ALA A C 1
ATOM 816 O O . ALA A 1 100 ? 3.455 5.311 5.483 1.00 89.19 100 ALA A O 1
ATOM 817 N N . TYR A 1 101 ? 2.943 4.782 3.361 1.00 90.25 101 TYR A N 1
ATOM 818 C CA . TYR A 1 101 ? 1.763 4.001 3.707 1.00 90.25 101 TYR A CA 1
ATOM 819 C C . TYR A 1 101 ? 2.095 2.726 4.489 1.00 90.25 101 TYR A C 1
ATOM 821 O O . TYR A 1 101 ? 1.361 2.394 5.417 1.00 90.25 101 TYR A O 1
ATOM 829 N N . LEU A 1 102 ? 3.201 2.035 4.190 1.00 88.44 102 LEU A N 1
ATOM 830 C CA . LEU A 1 102 ? 3.653 0.877 4.973 1.00 88.44 102 LEU A CA 1
ATOM 831 C C . LEU A 1 102 ? 3.921 1.261 6.434 1.00 88.44 102 LEU A C 1
ATOM 833 O O . LEU A 1 102 ? 3.392 0.621 7.345 1.00 88.44 102 LEU A O 1
ATOM 837 N N . ILE A 1 103 ? 4.664 2.350 6.652 1.00 88.69 103 ILE A N 1
ATOM 838 C CA . ILE A 1 103 ? 4.974 2.867 7.994 1.00 88.69 103 ILE A CA 1
ATOM 839 C C . ILE A 1 103 ? 3.691 3.295 8.721 1.00 88.69 103 ILE A C 1
ATOM 841 O O . ILE A 1 103 ? 3.502 2.999 9.903 1.00 88.69 103 ILE A O 1
ATOM 845 N N . SER A 1 104 ? 2.794 4.008 8.037 1.00 89.19 104 SER A N 1
ATOM 846 C CA . SER A 1 104 ? 1.525 4.448 8.622 1.00 89.19 104 SER A CA 1
ATOM 847 C C . SER A 1 104 ? 0.613 3.267 8.954 1.00 89.19 104 SER A C 1
ATOM 849 O O . SER A 1 104 ? 0.003 3.256 10.022 1.00 89.19 104 SER A O 1
ATOM 851 N N . THR A 1 105 ? 0.571 2.246 8.099 1.00 87.69 105 THR A N 1
ATOM 852 C CA . THR A 1 105 ? -0.206 1.021 8.324 1.00 87.69 105 THR A CA 1
ATOM 853 C C . THR A 1 105 ? 0.289 0.281 9.562 1.00 87.69 105 THR A C 1
ATOM 855 O O . THR A 1 105 ? -0.524 -0.104 10.398 1.00 87.69 105 THR A O 1
ATOM 858 N N . GLU A 1 106 ? 1.604 0.128 9.737 1.00 86.12 106 GLU A N 1
ATOM 859 C CA . GLU A 1 106 ? 2.183 -0.506 10.928 1.00 86.12 106 GLU A CA 1
ATOM 860 C C . GLU A 1 106 ? 1.798 0.239 12.218 1.00 86.12 106 GLU A C 1
ATOM 862 O O . GLU A 1 106 ? 1.394 -0.374 13.211 1.00 86.12 106 GLU A O 1
ATOM 867 N N . LYS A 1 107 ? 1.835 1.576 12.193 1.00 85.50 107 LYS A N 1
ATOM 868 C CA . LYS A 1 107 ? 1.415 2.418 13.325 1.00 85.50 107 LYS A CA 1
ATOM 869 C C . LYS A 1 107 ? -0.078 2.285 13.628 1.00 85.50 107 LYS A C 1
ATOM 871 O O . LYS A 1 107 ? -0.449 2.174 14.795 1.00 85.50 107 LYS A O 1
ATOM 876 N N . ILE A 1 108 ? -0.930 2.271 12.601 1.00 86.62 108 ILE A N 1
ATOM 877 C CA . ILE A 1 108 ? -2.380 2.068 12.753 1.00 86.62 108 ILE A CA 1
ATOM 878 C C . ILE A 1 108 ? -2.658 0.681 13.342 1.00 86.62 108 ILE A C 1
ATOM 880 O O . ILE A 1 108 ? -3.416 0.571 14.306 1.00 86.62 108 ILE A O 1
ATOM 884 N N . CYS A 1 109 ? -2.001 -0.363 12.829 1.00 84.12 109 CYS A N 1
ATOM 885 C CA . CYS A 1 109 ? -2.126 -1.725 13.353 1.00 84.12 109 CYS A CA 1
ATOM 886 C C . CYS A 1 109 ? -1.656 -1.816 14.808 1.00 84.12 109 CYS A C 1
ATOM 888 O O . CYS A 1 109 ? -2.307 -2.469 15.618 1.00 84.12 109 CYS A O 1
ATOM 890 N N . SER A 1 110 ? -0.575 -1.117 15.165 1.00 83.38 110 SER A N 1
ATOM 891 C CA . SER A 1 110 ? -0.090 -1.049 16.547 1.00 83.38 110 SER A CA 1
ATOM 892 C C . SER A 1 110 ? -1.129 -0.420 17.473 1.00 83.38 110 SER A C 1
ATOM 894 O O . SER A 1 110 ? -1.426 -0.994 18.517 1.00 83.38 110 SER A O 1
ATOM 896 N N . ILE A 1 111 ? -1.757 0.692 17.067 1.00 82.38 111 ILE A N 1
ATOM 897 C CA . ILE A 1 111 ? -2.852 1.341 17.815 1.00 82.38 111 ILE A CA 1
ATOM 898 C C . ILE A 1 111 ? -4.042 0.395 17.999 1.00 82.38 111 ILE A C 1
ATOM 900 O O . ILE A 1 111 ? -4.612 0.308 19.087 1.00 82.38 111 ILE A O 1
ATOM 904 N N . CYS A 1 112 ? -4.373 -0.355 16.951 1.00 76.50 112 CYS A N 1
ATOM 905 C CA . CYS A 1 112 ? -5.473 -1.313 16.950 1.00 76.50 112 CYS A CA 1
ATOM 906 C C . CYS A 1 112 ? -5.088 -2.681 17.539 1.00 76.50 112 CYS A C 1
ATOM 908 O O . CYS A 1 112 ? -5.923 -3.578 17.584 1.00 76.50 112 CYS A O 1
ATOM 910 N N . SER A 1 113 ? -3.858 -2.867 18.035 1.00 76.19 113 SER A N 1
ATOM 911 C CA . SER A 1 113 ? -3.393 -4.160 18.562 1.00 76.19 113 SER A CA 1
ATOM 912 C C . SER A 1 113 ? -4.248 -4.674 19.723 1.00 76.19 113 SER A C 1
ATOM 914 O O . SER A 1 113 ? -4.407 -5.882 19.875 1.00 76.19 113 SER A O 1
ATOM 916 N N . TYR A 1 114 ? -4.860 -3.778 20.504 1.00 66.19 114 TYR A N 1
ATOM 917 C CA . TYR A 1 114 ? -5.813 -4.148 21.553 1.00 66.19 114 TYR A CA 1
ATOM 918 C C . TYR A 1 114 ? -7.104 -4.770 21.008 1.00 66.19 114 TYR A C 1
ATOM 920 O O . TYR A 1 114 ? -7.619 -5.688 21.643 1.00 66.19 114 TYR A O 1
ATOM 928 N N . MET A 1 115 ? -7.586 -4.343 19.831 1.00 62.88 115 MET A N 1
ATOM 929 C CA . MET A 1 115 ? -8.676 -5.039 19.129 1.00 62.88 115 MET A CA 1
ATOM 930 C C . MET A 1 115 ? -8.245 -6.476 18.819 1.00 62.88 115 MET A C 1
ATOM 932 O O . MET A 1 115 ? -8.944 -7.420 19.170 1.00 62.88 115 MET A O 1
ATOM 936 N N . ASN A 1 116 ? -7.029 -6.632 18.286 1.00 58.31 116 ASN A N 1
ATOM 937 C CA . ASN A 1 116 ? -6.486 -7.923 17.864 1.00 58.31 116 ASN A CA 1
ATOM 938 C C . ASN A 1 116 ? -6.151 -8.874 19.033 1.00 58.31 116 ASN A C 1
ATOM 940 O O . ASN A 1 116 ? -6.079 -10.081 18.835 1.00 58.31 116 ASN A O 1
ATOM 944 N N . LYS A 1 117 ? -5.915 -8.354 20.248 1.00 62.25 117 LYS A N 1
ATOM 945 C CA . LYS A 1 117 ? -5.528 -9.148 21.433 1.00 62.25 117 LYS A CA 1
ATOM 946 C C . LYS A 1 117 ? -6.721 -9.633 22.265 1.00 62.25 117 LYS A C 1
ATOM 948 O O . LYS A 1 117 ? -6.594 -10.613 22.994 1.00 62.25 117 LYS A O 1
ATOM 953 N N . LEU A 1 118 ? -7.855 -8.932 22.207 1.00 52.59 118 LEU A N 1
ATOM 954 C CA . LEU A 1 118 ? -9.067 -9.255 22.978 1.00 52.59 118 LEU A CA 1
ATOM 955 C C . LEU A 1 118 ? -10.082 -10.090 22.184 1.00 52.59 118 LEU A C 1
ATOM 957 O O . LEU A 1 118 ? -11.030 -10.620 22.762 1.00 52.59 118 LEU A O 1
ATOM 961 N N . GLN A 1 119 ? -9.880 -10.230 20.876 1.00 53.09 119 GLN A N 1
ATOM 962 C CA . GLN A 1 119 ? -10.720 -11.027 19.992 1.00 53.09 119 GLN A CA 1
ATOM 963 C C . GLN A 1 119 ? -10.026 -12.366 19.714 1.00 53.09 119 GLN A C 1
ATOM 965 O O . GLN A 1 119 ? -8.823 -12.417 19.477 1.00 53.09 119 GLN A O 1
ATOM 970 N N . ARG A 1 120 ? -10.766 -13.480 19.813 1.00 45.91 120 ARG A N 1
ATOM 971 C CA . ARG A 1 120 ? -10.221 -14.831 19.577 1.00 45.91 120 ARG A CA 1
ATOM 972 C C . ARG A 1 120 ? -9.568 -14.888 18.189 1.00 45.91 120 ARG A C 1
ATOM 974 O O . ARG A 1 120 ? -10.138 -14.354 17.235 1.00 45.91 120 ARG A O 1
ATOM 981 N N . GLU A 1 121 ? -8.423 -15.571 18.100 1.00 48.97 121 GLU A N 1
ATOM 982 C CA . GLU A 1 121 ? -7.535 -15.670 16.922 1.00 48.97 121 GLU A CA 1
ATOM 983 C C . GLU A 1 121 ? -8.243 -16.083 15.607 1.00 48.97 121 GLU A C 1
ATOM 985 O O . GLU A 1 121 ? -7.722 -15.806 14.531 1.00 48.97 121 GLU A O 1
ATOM 990 N N . ASP A 1 122 ? -9.461 -16.636 15.677 1.00 45.50 122 ASP A N 1
ATOM 991 C CA . ASP A 1 122 ? -10.259 -17.118 14.535 1.00 45.50 122 ASP A CA 1
ATOM 992 C C . ASP A 1 122 ? -11.383 -16.173 14.044 1.00 45.50 122 ASP A C 1
ATOM 994 O O . ASP A 1 122 ? -12.144 -16.528 13.138 1.00 45.50 122 ASP A O 1
ATOM 998 N N . SER A 1 123 ? -11.556 -14.979 14.623 1.00 44.31 123 SER A N 1
ATOM 999 C CA . SER A 1 123 ? -12.650 -14.078 14.218 1.00 44.31 123 SER A CA 1
ATOM 1000 C C . SER A 1 123 ? -12.273 -13.191 13.020 1.00 44.31 123 SER A C 1
ATOM 1002 O O . SER A 1 123 ? -11.217 -12.563 12.985 1.00 44.31 123 SER A O 1
ATOM 1004 N N . LYS A 1 124 ? -13.178 -13.081 12.034 1.00 47.59 124 LYS A N 1
ATOM 1005 C CA . LYS A 1 124 ? -13.092 -12.196 10.846 1.00 47.59 124 LYS A CA 1
ATOM 1006 C C . LYS A 1 124 ? -13.054 -10.684 11.179 1.00 47.59 124 LYS A C 1
ATOM 1008 O O . LYS A 1 124 ? -13.211 -9.861 10.282 1.00 47.59 124 LYS A O 1
ATOM 1013 N N . GLU A 1 125 ? -12.880 -10.332 12.450 1.00 49.12 125 GLU A N 1
ATOM 1014 C CA . GLU A 1 125 ? -13.035 -8.993 13.030 1.00 49.12 125 GLU A CA 1
ATOM 1015 C C . GLU A 1 125 ? -11.695 -8.300 13.331 1.00 49.12 125 GLU A C 1
ATOM 1017 O O . GLU A 1 125 ? -11.672 -7.103 13.612 1.00 49.12 125 GLU A O 1
ATOM 1022 N N . ASN A 1 126 ? -10.566 -9.007 13.202 1.00 57.06 126 ASN A N 1
ATOM 1023 C CA . ASN A 1 126 ? -9.242 -8.389 13.297 1.00 57.06 126 ASN A CA 1
ATOM 1024 C C . ASN A 1 126 ? -9.040 -7.411 12.134 1.00 57.06 126 ASN A C 1
ATOM 1026 O O . ASN A 1 126 ? -9.349 -7.756 10.994 1.00 57.06 126 ASN A O 1
ATOM 1030 N N . LEU A 1 127 ? -8.487 -6.218 12.391 1.00 63.44 127 LEU A N 1
ATOM 1031 C CA . LEU A 1 127 ? -8.072 -5.299 11.325 1.00 63.44 127 LEU A CA 1
ATOM 1032 C C . LEU A 1 127 ? -6.810 -5.883 10.673 1.00 63.44 127 LEU A C 1
ATOM 1034 O O . LEU A 1 127 ? -5.720 -5.760 11.243 1.00 63.44 127 LEU A O 1
ATOM 1038 N N . PRO A 1 128 ? -6.912 -6.536 9.504 1.00 68.50 128 PRO A N 1
ATOM 1039 C CA . PRO A 1 128 ? -5.772 -7.216 8.936 1.00 68.50 128 PRO A CA 1
ATOM 1040 C C . PRO A 1 128 ? -4.891 -6.148 8.303 1.00 68.50 128 PRO A C 1
ATOM 1042 O O . PRO A 1 128 ? -5.338 -5.412 7.419 1.00 68.50 128 PRO A O 1
ATOM 1045 N N . GLN A 1 129 ? -3.621 -6.099 8.698 1.00 81.00 129 GLN A N 1
ATOM 1046 C CA . GLN A 1 129 ? -2.613 -5.314 7.983 1.00 81.00 129 GLN A CA 1
ATOM 1047 C C . GLN A 1 129 ? -2.676 -5.598 6.472 1.00 81.00 129 GLN A C 1
ATOM 1049 O O . GLN A 1 129 ? -2.581 -4.689 5.655 1.00 81.00 129 GLN A O 1
ATOM 1054 N N . THR A 1 130 ? -2.934 -6.855 6.105 1.00 80.00 130 THR A N 1
ATOM 1055 C CA . THR A 1 130 ? -3.105 -7.292 4.718 1.00 80.00 130 THR A CA 1
ATOM 1056 C C . THR A 1 130 ? -4.283 -6.628 4.007 1.00 80.00 130 THR A C 1
ATOM 1058 O O . THR A 1 130 ? -4.147 -6.322 2.832 1.00 80.00 130 THR A O 1
ATOM 1061 N N . ALA A 1 131 ? -5.405 -6.343 4.677 1.00 82.25 131 ALA A N 1
ATOM 1062 C CA . ALA A 1 131 ? -6.550 -5.689 4.039 1.00 82.25 131 ALA A CA 1
ATOM 1063 C C . ALA A 1 131 ? -6.273 -4.211 3.736 1.00 82.25 131 ALA A C 1
ATOM 1065 O O . ALA A 1 131 ? -6.639 -3.727 2.670 1.00 82.25 131 ALA A O 1
ATOM 1066 N N . LEU A 1 132 ? -5.584 -3.504 4.640 1.00 84.94 132 LEU A N 1
ATOM 1067 C CA . LEU A 1 132 ? -5.154 -2.122 4.400 1.00 84.94 132 LEU A CA 1
ATOM 1068 C C . LEU A 1 132 ? -4.178 -2.044 3.219 1.00 84.94 132 LEU A C 1
ATOM 1070 O O . LEU A 1 132 ? -4.329 -1.206 2.329 1.00 84.94 132 LEU A O 1
ATOM 1074 N N . LEU A 1 133 ? -3.206 -2.957 3.176 1.00 87.06 133 LEU A N 1
ATOM 1075 C CA . LEU A 1 133 ? -2.233 -3.021 2.086 1.00 87.06 133 LEU A CA 1
ATOM 1076 C C . LEU A 1 133 ? -2.867 -3.468 0.757 1.00 87.06 133 LEU A C 1
ATOM 1078 O O . LEU A 1 133 ? -2.500 -2.934 -0.289 1.00 87.06 133 LEU A O 1
ATOM 1082 N N . ASP A 1 134 ? -3.858 -4.364 0.782 1.00 86.06 134 ASP A N 1
ATOM 1083 C CA . ASP A 1 134 ? -4.638 -4.743 -0.405 1.00 86.06 134 ASP A CA 1
ATOM 1084 C C . ASP A 1 134 ? -5.427 -3.546 -0.960 1.00 86.06 134 ASP A C 1
ATOM 1086 O O . ASP A 1 134 ? -5.395 -3.287 -2.163 1.00 86.06 134 ASP A O 1
ATOM 1090 N N . CYS A 1 135 ? -6.051 -2.738 -0.092 1.00 85.62 135 CYS A N 1
ATOM 1091 C CA . CYS A 1 135 ? -6.699 -1.489 -0.502 1.00 85.62 135 CYS A CA 1
ATOM 1092 C C . CYS A 1 135 ? -5.717 -0.532 -1.199 1.00 85.62 135 CYS A C 1
ATOM 1094 O O . CYS A 1 135 ? -6.062 0.043 -2.232 1.00 85.62 135 CYS A O 1
ATOM 1096 N N . PHE A 1 136 ? -4.494 -0.378 -0.679 1.00 87.69 136 PHE A N 1
ATOM 1097 C CA . PHE A 1 136 ? -3.459 0.435 -1.331 1.00 87.69 136 PHE A CA 1
ATOM 1098 C C . PHE A 1 136 ? -3.116 -0.090 -2.725 1.00 87.69 136 PHE A C 1
ATOM 1100 O O . PHE A 1 136 ? -3.106 0.677 -3.690 1.00 87.69 136 PHE A O 1
ATOM 1107 N N . CYS A 1 137 ? -2.883 -1.399 -2.838 1.00 87.94 137 CYS A N 1
ATOM 1108 C CA . CYS A 1 137 ? -2.549 -2.046 -4.102 1.00 87.94 137 CYS A CA 1
ATOM 1109 C C . CYS A 1 137 ? -3.643 -1.800 -5.156 1.00 87.94 137 CYS A C 1
ATOM 1111 O O . CYS A 1 137 ? -3.356 -1.325 -6.257 1.00 87.94 137 CYS A O 1
ATOM 1113 N N . ARG A 1 138 ? -4.907 -2.000 -4.774 1.00 87.75 138 ARG A N 1
ATOM 1114 C CA . ARG A 1 138 ? -6.064 -1.872 -5.673 1.00 87.75 138 ARG A CA 1
ATOM 1115 C C . ARG A 1 138 ? -6.354 -0.439 -6.107 1.00 87.75 138 ARG A C 1
ATOM 1117 O O . ARG A 1 138 ? -6.755 -0.214 -7.243 1.00 87.75 138 ARG A O 1
ATOM 1124 N N . VAL A 1 139 ? -6.178 0.536 -5.213 1.00 86.31 139 VAL A N 1
ATOM 1125 C CA . VAL A 1 139 ? -6.505 1.944 -5.504 1.00 86.31 139 VAL A CA 1
ATOM 1126 C C . VAL A 1 139 ? -5.353 2.674 -6.199 1.00 86.31 139 VAL A C 1
ATOM 1128 O O . VAL A 1 139 ? -5.604 3.551 -7.022 1.00 86.31 139 VAL A O 1
ATOM 1131 N N . VAL A 1 140 ? -4.097 2.356 -5.866 1.00 86.56 140 VAL A N 1
AT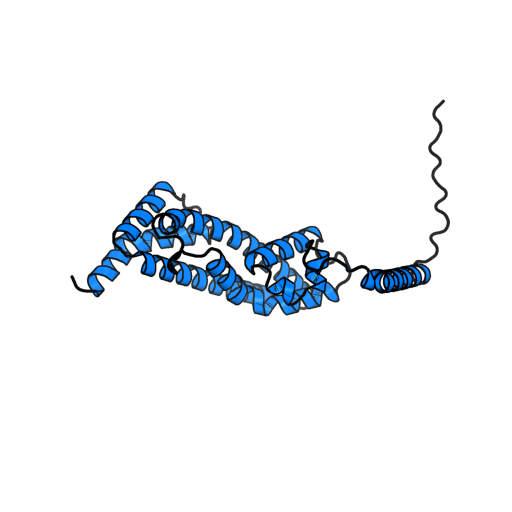OM 1132 C CA . VAL A 1 140 ? -2.933 3.166 -6.268 1.00 86.56 140 VAL A CA 1
ATOM 1133 C C . VAL A 1 140 ? -1.979 2.420 -7.207 1.00 86.56 140 VAL A C 1
ATOM 1135 O O . VAL A 1 140 ? -1.431 3.041 -8.126 1.00 86.56 140 VAL A O 1
ATOM 1138 N N . CYS A 1 141 ? -1.749 1.119 -6.994 1.00 86.62 141 CYS A N 1
ATOM 1139 C CA . CYS A 1 141 ? -0.743 0.360 -7.744 1.00 86.62 141 CYS A CA 1
ATOM 1140 C C . CYS A 1 141 ? -1.266 -0.199 -9.070 1.00 86.62 141 CYS A C 1
ATOM 1142 O O . CYS A 1 141 ? -0.560 -0.089 -10.074 1.00 86.62 141 CYS A O 1
ATOM 1144 N N . ASP A 1 142 ? -2.463 -0.791 -9.087 1.00 86.81 142 ASP A N 1
ATOM 1145 C CA . ASP A 1 142 ? -2.940 -1.631 -10.198 1.00 86.81 142 ASP A CA 1
ATOM 1146 C C . ASP A 1 142 ? -2.886 -0.941 -11.570 1.00 86.81 142 ASP A C 1
ATOM 1148 O O . ASP A 1 142 ? -2.377 -1.516 -12.534 1.00 86.81 142 ASP A O 1
ATOM 1152 N N . HIS A 1 143 ? -3.322 0.316 -11.677 1.00 84.94 143 HIS A N 1
ATOM 1153 C CA . HIS A 1 143 ? -3.327 1.040 -12.956 1.00 84.94 143 HIS A CA 1
ATOM 1154 C C . HIS A 1 143 ? -1.968 1.616 -13.366 1.00 84.94 143 HIS A C 1
ATOM 1156 O O . HIS A 1 143 ? -1.792 2.008 -14.519 1.00 84.94 143 HIS A O 1
ATOM 1162 N N . ARG A 1 144 ? -0.996 1.689 -12.449 1.00 84.88 144 ARG A N 1
ATOM 1163 C CA . ARG A 1 144 ? 0.340 2.257 -12.715 1.00 84.88 144 ARG A CA 1
ATOM 1164 C C . ARG A 1 144 ? 1.396 1.197 -12.959 1.00 84.88 144 ARG A C 1
ATOM 1166 O O . ARG A 1 144 ? 2.349 1.445 -13.698 1.00 84.88 144 ARG A O 1
ATOM 1173 N N . LEU A 1 145 ? 1.228 0.021 -12.358 1.00 86.12 145 LEU A N 1
ATOM 1174 C CA . LEU A 1 145 ? 2.255 -1.010 -12.343 1.00 86.12 145 LEU A CA 1
ATOM 1175 C C . LEU A 1 145 ? 2.599 -1.508 -13.750 1.00 86.12 145 LEU A C 1
ATOM 1177 O O . LEU A 1 145 ? 3.776 -1.656 -14.060 1.00 86.12 145 LEU A O 1
ATOM 1181 N N . GLN A 1 146 ? 1.604 -1.689 -14.624 1.00 85.75 146 GLN A N 1
ATOM 1182 C CA . GLN A 1 146 ? 1.838 -2.129 -16.005 1.00 85.75 146 GLN A CA 1
ATOM 1183 C C . GLN A 1 146 ? 2.747 -1.158 -16.778 1.00 85.75 146 GLN A C 1
ATOM 1185 O O . GLN A 1 146 ? 3.671 -1.592 -17.469 1.00 85.75 146 GLN A O 1
ATOM 1190 N N . ASN A 1 147 ? 2.523 0.150 -16.63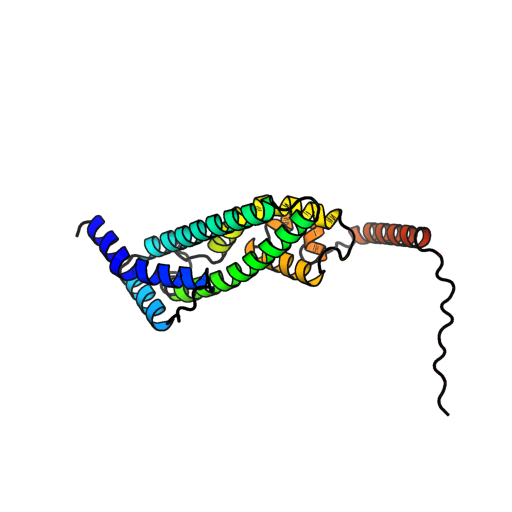1 1.00 85.06 147 ASN A N 1
ATOM 1191 C CA . ASN A 1 147 ? 3.322 1.179 -17.301 1.00 85.06 147 ASN A CA 1
ATOM 1192 C C . ASN A 1 147 ? 4.752 1.229 -16.749 1.00 85.06 147 ASN A C 1
ATOM 1194 O O . ASN A 1 147 ? 5.704 1.321 -17.520 1.00 85.06 147 ASN A O 1
ATOM 1198 N N . ILE A 1 148 ? 4.906 1.119 -15.425 1.00 86.94 148 ILE A N 1
ATOM 1199 C CA . ILE A 1 148 ? 6.216 1.100 -14.760 1.00 86.94 148 ILE A CA 1
ATOM 1200 C C . ILE A 1 148 ? 7.017 -0.138 -15.181 1.00 86.94 148 ILE A C 1
ATOM 1202 O O . ILE A 1 148 ? 8.175 -0.012 -15.568 1.00 86.94 148 ILE A O 1
ATOM 1206 N N . VAL A 1 149 ? 6.404 -1.326 -15.153 1.00 87.50 149 VAL A N 1
ATOM 1207 C CA . VAL A 1 149 ? 7.061 -2.582 -15.553 1.00 87.50 149 VAL A CA 1
ATOM 1208 C C . VAL A 1 149 ? 7.492 -2.521 -17.016 1.00 87.50 149 VAL A C 1
ATOM 1210 O O . VAL A 1 149 ? 8.654 -2.788 -17.316 1.00 87.50 149 VAL A O 1
ATOM 1213 N N . SER A 1 150 ? 6.598 -2.086 -17.910 1.00 86.00 150 SER A N 1
ATOM 1214 C CA . SER A 1 150 ? 6.909 -1.957 -19.340 1.00 86.00 150 SER A CA 1
ATOM 1215 C C . SER A 1 150 ? 8.049 -0.968 -19.589 1.00 86.00 150 SER A C 1
ATOM 1217 O O . SER A 1 150 ? 8.890 -1.198 -20.455 1.00 86.00 150 SER A O 1
ATOM 1219 N N . PHE A 1 151 ? 8.113 0.127 -18.830 1.00 86.31 151 PHE A N 1
ATOM 1220 C CA . PHE A 1 151 ? 9.207 1.089 -18.927 1.00 86.31 151 PHE A CA 1
ATOM 1221 C C . PHE A 1 151 ? 10.533 0.483 -18.461 1.00 86.31 151 PHE A C 1
ATOM 1223 O O . PHE A 1 151 ? 11.498 0.515 -19.211 1.00 86.31 151 PHE A O 1
ATOM 1230 N N . ILE A 1 152 ? 10.575 -0.159 -17.290 1.00 84.94 152 ILE A N 1
ATOM 1231 C CA . ILE A 1 152 ? 11.806 -0.775 -16.762 1.00 84.94 152 ILE A CA 1
ATOM 1232 C C . ILE A 1 152 ? 12.371 -1.837 -17.721 1.00 84.94 152 ILE A C 1
ATOM 1234 O O . ILE A 1 152 ? 13.588 -1.975 -17.825 1.00 84.94 152 ILE A O 1
ATOM 1238 N N . GLU A 1 153 ? 11.521 -2.586 -18.429 1.00 85.50 153 GLU A N 1
ATOM 1239 C CA . GLU A 1 153 ? 11.980 -3.594 -19.395 1.00 85.50 153 GLU A CA 1
ATOM 1240 C C . GLU A 1 153 ? 12.562 -2.999 -20.684 1.00 85.50 153 GLU A C 1
ATOM 1242 O O . GLU A 1 153 ? 13.478 -3.591 -21.254 1.00 85.50 153 GLU A O 1
ATOM 1247 N N . ASN A 1 154 ? 12.053 -1.849 -21.135 1.00 84.06 154 ASN A N 1
ATOM 1248 C CA . ASN A 1 154 ? 12.455 -1.221 -22.399 1.00 84.06 154 ASN A CA 1
ATOM 1249 C C . ASN A 1 154 ? 13.482 -0.091 -22.228 1.00 84.06 154 ASN A C 1
ATOM 1251 O O . ASN A 1 154 ? 14.090 0.350 -23.205 1.00 84.06 154 ASN A O 1
ATOM 1255 N N . SER A 1 155 ? 13.672 0.406 -21.009 1.00 81.56 155 SER A N 1
ATOM 1256 C CA . SER A 1 155 ? 14.622 1.471 -20.708 1.00 81.56 155 SER A CA 1
ATOM 1257 C C . SER A 1 155 ? 16.058 0.953 -20.603 1.00 81.56 155 SER A C 1
ATOM 1259 O O . SER A 1 155 ? 16.290 -0.184 -20.183 1.00 81.56 155 SER A O 1
ATOM 1261 N N . PRO A 1 156 ? 17.056 1.794 -20.932 1.00 78.19 156 PRO A N 1
ATOM 1262 C CA . PRO A 1 156 ? 18.446 1.437 -20.716 1.00 78.19 156 PRO A CA 1
ATOM 1263 C C . PRO A 1 156 ? 18.732 1.225 -19.218 1.00 78.19 156 PRO A C 1
ATOM 1265 O O . PRO A 1 156 ? 18.091 1.853 -18.360 1.00 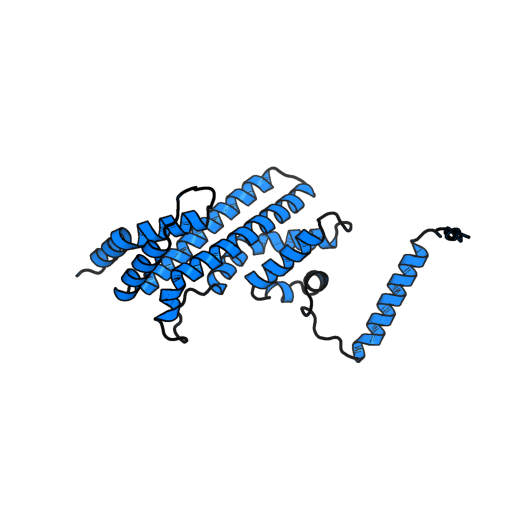78.19 156 PRO A O 1
ATOM 1268 N N . PRO A 1 157 ? 19.704 0.357 -18.879 1.00 77.38 157 PRO A N 1
ATOM 1269 C CA . PRO A 1 157 ? 20.093 0.128 -17.493 1.00 77.38 157 PRO A CA 1
ATOM 1270 C C . PRO A 1 157 ? 20.519 1.447 -16.829 1.00 77.38 157 PRO A C 1
ATOM 1272 O O . PRO A 1 157 ? 21.086 2.316 -17.486 1.00 77.38 157 PRO A O 1
ATOM 1275 N N . PHE A 1 158 ? 20.248 1.583 -15.526 1.00 77.88 158 PHE A N 1
ATOM 1276 C CA . PHE A 1 158 ? 20.548 2.773 -14.706 1.00 77.88 158 PHE A CA 1
ATOM 1277 C C . PHE A 1 158 ? 19.721 4.037 -15.000 1.00 77.88 158 PHE A C 1
ATOM 1279 O O . PHE A 1 158 ? 20.019 5.089 -14.446 1.00 77.88 158 PHE A O 1
ATOM 1286 N N . THR A 1 159 ? 18.654 3.949 -15.806 1.00 80.75 159 THR A N 1
ATOM 1287 C CA . THR A 1 159 ? 17.684 5.060 -15.946 1.00 80.75 159 THR A CA 1
ATOM 1288 C C . THR A 1 159 ? 17.017 5.407 -14.609 1.00 80.75 159 THR A C 1
ATOM 1290 O O . THR A 1 159 ? 16.735 6.567 -14.329 1.00 80.75 159 THR A O 1
ATOM 1293 N N . LEU A 1 160 ? 16.776 4.388 -13.785 1.00 82.62 160 LEU A N 1
ATOM 1294 C CA . LEU A 1 160 ? 16.319 4.501 -12.404 1.00 82.62 160 LEU A CA 1
ATOM 1295 C C . LEU A 1 160 ? 17.407 3.925 -11.497 1.00 82.62 160 LEU A C 1
ATOM 1297 O O . LEU A 1 160 ? 18.090 2.972 -11.892 1.00 82.62 160 LEU A O 1
ATOM 1301 N N . ASP A 1 161 ? 17.548 4.473 -10.291 1.00 86.12 161 ASP A N 1
ATOM 1302 C CA . ASP A 1 161 ? 18.501 3.952 -9.311 1.00 86.12 161 ASP A CA 1
ATOM 1303 C C . ASP A 1 161 ? 18.170 2.477 -8.987 1.00 86.12 161 ASP A C 1
ATOM 1305 O O . ASP A 1 161 ? 17.057 2.173 -8.538 1.00 86.12 161 ASP A O 1
ATOM 1309 N N . PRO A 1 162 ? 19.109 1.532 -9.205 1.00 83.25 162 PRO A N 1
ATOM 1310 C CA . PRO A 1 162 ? 18.915 0.125 -8.867 1.00 83.25 162 PRO A CA 1
ATOM 1311 C C . PRO A 1 162 ? 18.535 -0.109 -7.401 1.00 83.25 162 PRO A C 1
ATOM 1313 O O . PRO A 1 162 ? 17.837 -1.081 -7.098 1.00 83.25 162 PRO A O 1
ATOM 1316 N N . THR A 1 163 ? 18.981 0.765 -6.496 1.00 86.88 163 THR A N 1
ATOM 1317 C CA . THR A 1 163 ? 18.661 0.683 -5.066 1.00 86.88 163 THR A CA 1
ATOM 1318 C C . THR A 1 163 ? 17.181 0.972 -4.829 1.00 86.88 163 THR A C 1
ATOM 1320 O O . THR A 1 163 ? 16.489 0.161 -4.210 1.00 86.88 163 THR A O 1
ATOM 1323 N N . GLU A 1 164 ? 16.674 2.068 -5.396 1.00 86.69 164 GLU A N 1
ATOM 1324 C CA . GLU A 1 164 ? 15.259 2.448 -5.339 1.00 86.69 164 GLU A CA 1
ATOM 1325 C C . GLU A 1 164 ? 14.358 1.390 -5.980 1.00 86.69 164 GLU A C 1
ATOM 1327 O O . GLU A 1 164 ? 13.334 1.017 -5.410 1.00 86.69 164 GLU A O 1
ATOM 1332 N N . LEU A 1 165 ? 14.767 0.826 -7.122 1.00 86.12 165 LEU A N 1
ATOM 1333 C CA . LEU A 1 165 ? 14.049 -0.279 -7.765 1.00 86.12 165 LEU A CA 1
ATOM 1334 C C . LEU A 1 165 ? 13.956 -1.506 -6.853 1.00 86.12 165 LEU A C 1
ATOM 1336 O O . LEU A 1 165 ? 12.882 -2.093 -6.704 1.00 86.12 165 LEU A O 1
ATOM 1340 N N . ARG A 1 166 ? 15.065 -1.890 -6.212 1.00 86.69 166 ARG A N 1
ATOM 1341 C CA . ARG A 1 166 ? 15.083 -3.029 -5.291 1.00 86.69 166 ARG A CA 1
ATOM 1342 C C . ARG A 1 166 ? 14.126 -2.815 -4.124 1.00 86.69 166 ARG A C 1
ATOM 1344 O O . ARG A 1 166 ? 13.323 -3.704 -3.837 1.00 86.69 166 ARG A O 1
ATOM 1351 N N . TRP A 1 167 ? 14.195 -1.656 -3.474 1.00 87.62 167 TRP A N 1
ATOM 1352 C CA . TRP A 1 167 ? 13.308 -1.328 -2.360 1.00 87.62 167 TRP A CA 1
ATOM 1353 C C . TRP A 1 167 ? 11.849 -1.283 -2.792 1.00 87.62 167 TRP A C 1
ATOM 1355 O O . TRP A 1 167 ? 11.003 -1.867 -2.115 1.00 87.62 167 TRP A O 1
ATOM 1365 N N . PHE A 1 168 ? 11.560 -0.678 -3.942 1.00 88.81 168 PHE A N 1
ATOM 1366 C CA . PHE A 1 168 ? 10.220 -0.627 -4.507 1.00 88.81 168 PHE A CA 1
ATOM 1367 C C . PHE A 1 168 ? 9.626 -2.028 -4.690 1.00 88.81 168 PHE A C 1
ATOM 1369 O O . PHE A 1 168 ? 8.555 -2.315 -4.156 1.00 88.81 168 PHE A O 1
ATOM 1376 N N . PHE A 1 169 ? 10.331 -2.938 -5.372 1.00 87.19 169 PHE A N 1
ATOM 1377 C CA . PHE A 1 169 ? 9.829 -4.297 -5.593 1.00 87.19 169 PHE A CA 1
ATOM 1378 C C . PHE A 1 169 ? 9.701 -5.093 -4.289 1.00 87.19 169 PHE A C 1
ATOM 1380 O O . PHE A 1 169 ? 8.716 -5.810 -4.114 1.00 87.19 169 PHE A O 1
ATOM 1387 N N . GLN A 1 170 ? 10.636 -4.947 -3.344 1.00 86.81 170 GLN A N 1
ATOM 1388 C CA . GLN A 1 170 ? 10.536 -5.585 -2.025 1.00 86.81 170 GLN A CA 1
ATOM 1389 C C . GLN A 1 170 ? 9.301 -5.115 -1.247 1.00 86.81 170 GLN A C 1
ATOM 1391 O O . GLN A 1 170 ? 8.538 -5.941 -0.741 1.00 86.81 170 GLN A O 1
ATOM 1396 N N . ARG A 1 171 ? 9.072 -3.799 -1.196 1.00 88.31 171 ARG A N 1
ATOM 1397 C CA . ARG A 1 171 ? 7.909 -3.182 -0.543 1.00 88.31 171 ARG A CA 1
ATOM 1398 C C . ARG A 1 171 ? 6.607 -3.587 -1.226 1.00 88.31 171 ARG A C 1
ATOM 1400 O O . ARG A 1 171 ? 5.633 -3.899 -0.551 1.00 88.31 171 ARG A O 1
ATOM 1407 N N . LEU A 1 172 ? 6.602 -3.653 -2.555 1.00 86.75 172 LEU A N 1
ATOM 1408 C CA . LEU A 1 172 ? 5.441 -4.060 -3.342 1.00 86.75 172 LEU A CA 1
ATOM 1409 C C . LEU A 1 172 ? 5.107 -5.548 -3.141 1.00 86.75 172 LEU A C 1
ATOM 1411 O O . LEU A 1 172 ? 3.937 -5.926 -3.053 1.00 86.75 172 LEU A O 1
ATOM 1415 N N . ASN A 1 173 ? 6.128 -6.400 -3.021 1.00 85.31 173 ASN A N 1
ATOM 1416 C CA . ASN A 1 173 ? 5.959 -7.815 -2.701 1.00 85.31 173 ASN A CA 1
ATOM 1417 C C . ASN A 1 173 ? 5.388 -8.013 -1.290 1.00 85.31 173 ASN A C 1
ATOM 1419 O O . ASN A 1 173 ? 4.504 -8.848 -1.108 1.00 85.31 173 ASN A O 1
ATOM 1423 N N . LEU A 1 174 ? 5.844 -7.216 -0.318 1.00 84.56 174 LEU A N 1
ATOM 1424 C CA . LEU A 1 174 ? 5.288 -7.199 1.035 1.00 84.56 174 LEU A CA 1
ATOM 1425 C C . LEU A 1 174 ? 3.826 -6.723 1.038 1.00 84.56 174 LEU A C 1
ATOM 1427 O O . LEU A 1 174 ? 2.971 -7.396 1.606 1.00 84.56 174 LEU A O 1
ATOM 1431 N N . ALA A 1 175 ? 3.528 -5.607 0.365 1.00 82.44 175 ALA A N 1
ATOM 1432 C CA . ALA A 1 175 ? 2.188 -5.022 0.330 1.00 82.44 175 ALA A CA 1
ATOM 1433 C C . ALA A 1 175 ? 1.150 -5.945 -0.325 1.00 82.44 175 ALA A C 1
ATOM 1435 O O . ALA A 1 175 ? 0.055 -6.125 0.198 1.00 82.44 175 ALA A O 1
ATOM 1436 N N . SER A 1 176 ? 1.516 -6.590 -1.432 1.00 80.56 176 SER A N 1
ATOM 1437 C CA . SER A 1 176 ? 0.623 -7.491 -2.172 1.00 80.56 176 SER A CA 1
ATOM 1438 C C . SER A 1 176 ? 0.653 -8.942 -1.695 1.00 80.56 176 SER A C 1
ATOM 1440 O O . SER A 1 176 ? 0.039 -9.802 -2.327 1.00 80.56 176 SER A O 1
ATOM 1442 N N . SER A 1 177 ? 1.402 -9.257 -0.629 1.00 77.69 177 SER A N 1
ATOM 1443 C CA . SER A 1 177 ? 1.641 -10.641 -0.185 1.00 77.69 177 SER A CA 1
ATOM 1444 C C . SER A 1 177 ? 2.102 -11.562 -1.333 1.00 77.69 177 SER A C 1
ATOM 1446 O O . SER A 1 177 ? 1.694 -12.719 -1.440 1.00 77.69 177 SER A O 1
ATOM 1448 N N . GLY A 1 178 ? 2.921 -11.027 -2.242 1.00 74.44 178 GLY A N 1
ATOM 1449 C CA . GLY A 1 178 ? 3.469 -11.744 -3.394 1.00 74.44 178 GLY A CA 1
ATOM 1450 C C . GLY A 1 178 ? 2.522 -11.973 -4.575 1.00 74.44 178 GLY A C 1
ATOM 1451 O O . GLY A 1 178 ? 2.868 -12.740 -5.474 1.00 74.44 178 GLY A O 1
ATOM 1452 N N . GLN A 1 179 ? 1.357 -11.320 -4.639 1.00 80.50 179 GLN A N 1
ATOM 1453 C CA . GLN A 1 179 ? 0.473 -11.435 -5.808 1.00 80.50 179 GLN A CA 1
ATOM 1454 C C . GLN A 1 179 ? 1.127 -10.882 -7.082 1.00 80.50 179 GLN A C 1
ATOM 1456 O O . GLN A 1 179 ? 1.144 -11.566 -8.105 1.00 80.50 179 GLN A O 1
ATOM 1461 N N . TYR A 1 180 ? 1.756 -9.704 -7.025 1.00 81.12 180 TYR A N 1
ATOM 1462 C CA . TYR A 1 180 ? 2.418 -9.127 -8.203 1.00 81.12 180 TYR A CA 1
ATOM 1463 C C . TYR A 1 180 ? 3.646 -9.921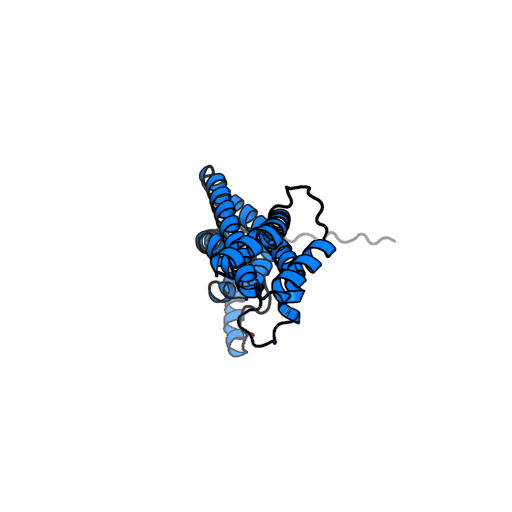 -8.658 1.00 81.12 180 TYR A C 1
ATOM 1465 O O . TYR A 1 180 ? 3.933 -9.973 -9.853 1.00 81.12 180 TYR A O 1
ATOM 1473 N N . ALA A 1 181 ? 4.323 -10.607 -7.734 1.00 79.44 181 ALA A N 1
ATOM 1474 C CA . ALA A 1 181 ? 5.434 -11.492 -8.063 1.00 79.44 181 ALA A CA 1
ATOM 1475 C C . ALA A 1 181 ? 4.988 -12.698 -8.914 1.00 79.44 181 ALA A C 1
ATOM 1477 O O . ALA A 1 181 ? 5.771 -13.200 -9.716 1.00 79.44 181 ALA A O 1
ATOM 1478 N N . LYS A 1 182 ? 3.719 -13.127 -8.805 1.00 80.38 182 LYS A N 1
ATOM 1479 C CA . LYS A 1 182 ? 3.131 -14.153 -9.687 1.00 80.38 182 LYS A CA 1
ATOM 1480 C C . LYS A 1 182 ? 2.799 -13.613 -11.077 1.00 80.38 182 LYS A C 1
ATOM 1482 O O . LYS A 1 182 ? 2.898 -14.357 -12.046 1.00 80.38 182 LYS A O 1
ATOM 1487 N N . VAL A 1 183 ? 2.401 -12.342 -11.171 1.00 81.81 183 VAL A N 1
ATOM 1488 C CA . VAL A 1 183 ? 2.039 -11.693 -12.443 1.00 81.81 183 VAL A CA 1
ATOM 1489 C C . VAL A 1 183 ? 3.286 -11.339 -13.255 1.00 81.81 183 VAL A C 1
ATOM 1491 O O . VAL A 1 183 ? 3.328 -11.587 -14.456 1.00 81.81 183 VAL A O 1
ATOM 1494 N N . TYR A 1 184 ? 4.331 -10.825 -12.598 1.00 81.38 184 TYR A N 1
ATOM 1495 C CA . TYR A 1 184 ? 5.577 -10.401 -13.244 1.00 81.38 184 TYR A CA 1
ATOM 1496 C C . TYR A 1 184 ? 6.813 -11.125 -12.668 1.00 81.38 184 TYR A C 1
ATOM 1498 O O . TYR A 1 184 ? 7.730 -10.485 -12.147 1.00 81.38 184 TYR A O 1
ATOM 1506 N N . PRO A 1 185 ? 6.903 -12.463 -12.772 1.00 80.50 185 PRO A N 1
ATOM 1507 C CA . PRO A 1 185 ? 7.949 -13.237 -12.100 1.00 80.50 185 PRO A CA 1
ATOM 1508 C C . PRO A 1 185 ? 9.363 -12.874 -12.569 1.00 80.50 185 PRO A C 1
ATOM 1510 O O . PRO A 1 185 ? 10.279 -12.807 -11.754 1.00 80.50 185 PRO A O 1
ATOM 1513 N N . LYS A 1 186 ? 9.540 -12.572 -13.864 1.00 79.44 186 LYS A N 1
ATOM 1514 C CA . LYS A 1 186 ? 10.848 -12.251 -14.466 1.00 79.44 186 LYS A CA 1
ATOM 1515 C C . LYS A 1 186 ? 11.450 -10.938 -13.972 1.00 79.44 186 LYS A C 1
ATOM 1517 O O . LYS A 1 186 ? 12.671 -10.830 -13.896 1.00 79.44 186 LYS A O 1
ATOM 1522 N N . ILE A 1 187 ? 10.622 -9.931 -13.685 1.00 81.31 187 ILE A N 1
ATOM 1523 C CA . ILE A 1 187 ? 11.124 -8.634 -13.218 1.00 81.31 187 ILE A CA 1
ATOM 1524 C C . ILE A 1 187 ? 11.354 -8.668 -11.711 1.00 81.31 187 ILE A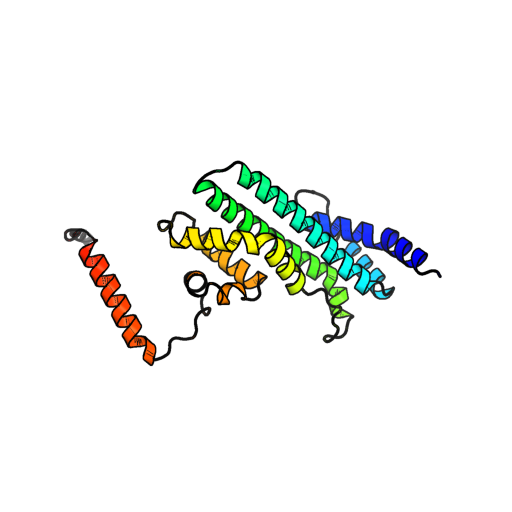 C 1
ATOM 1526 O O . ILE A 1 187 ? 12.413 -8.256 -11.249 1.00 81.31 187 ILE A O 1
ATOM 1530 N N . PHE A 1 188 ? 10.435 -9.273 -10.952 1.00 81.12 188 PHE A N 1
ATOM 1531 C CA . PHE A 1 188 ? 10.579 -9.426 -9.506 1.00 81.12 188 PHE A CA 1
ATOM 1532 C C . PHE A 1 188 ? 11.793 -10.290 -9.140 1.00 81.12 188 PHE A C 1
ATOM 1534 O O . PHE A 1 188 ? 12.497 -9.963 -8.187 1.00 81.12 188 PHE A O 1
ATOM 1541 N N . SER A 1 189 ? 12.113 -11.327 -9.922 1.00 81.00 189 SER A N 1
ATOM 1542 C CA . SER A 1 189 ? 13.285 -12.179 -9.678 1.00 81.00 189 SER A CA 1
ATOM 1543 C C . SER A 1 189 ? 14.631 -11.469 -9.839 1.00 81.00 189 SER A C 1
ATOM 1545 O O . SER A 1 189 ? 15.635 -11.956 -9.328 1.00 81.00 189 SER A O 1
ATOM 1547 N N . ARG A 1 190 ? 14.678 -10.328 -10.541 1.00 79.94 190 ARG A N 1
ATOM 1548 C CA . ARG A 1 190 ? 15.900 -9.510 -10.656 1.00 79.94 190 ARG A CA 1
ATOM 1549 C C . ARG A 1 190 ? 16.214 -8.762 -9.361 1.00 79.94 190 ARG A C 1
ATOM 1551 O O . ARG A 1 190 ? 17.373 -8.444 -9.115 1.00 79.94 190 ARG A O 1
ATOM 1558 N N . TYR A 1 191 ? 15.197 -8.486 -8.544 1.00 80.06 191 TYR A N 1
ATOM 1559 C CA . TYR A 1 191 ? 15.304 -7.618 -7.367 1.00 80.06 191 TYR A CA 1
ATOM 1560 C C . TYR A 1 191 ? 15.023 -8.343 -6.040 1.00 80.06 191 TYR A C 1
ATOM 1562 O O . TYR A 1 191 ? 15.454 -7.881 -4.980 1.00 80.06 191 TYR A O 1
ATOM 1570 N N . ILE A 1 192 ? 14.335 -9.487 -6.080 1.00 76.62 192 ILE A N 1
ATOM 1571 C CA . ILE A 1 192 ? 13.955 -10.287 -4.914 1.00 76.62 192 ILE A CA 1
ATOM 1572 C C . ILE A 1 192 ? 14.382 -11.741 -5.135 1.00 76.62 192 ILE A C 1
ATOM 1574 O O . ILE A 1 192 ? 14.081 -12.352 -6.162 1.00 76.62 192 ILE A O 1
ATOM 1578 N N . SER A 1 193 ? 15.070 -12.313 -4.148 1.00 67.75 193 SER A N 1
ATOM 1579 C CA . SER A 1 193 ? 15.431 -13.731 -4.135 1.00 67.75 193 SER A CA 1
ATOM 1580 C C . SER A 1 193 ? 14.206 -14.620 -3.873 1.00 67.75 193 SER A C 1
ATOM 1582 O O . SER A 1 193 ? 13.249 -14.207 -3.225 1.00 67.75 193 SER A O 1
ATOM 1584 N N . ASN A 1 194 ? 14.237 -15.866 -4.358 1.00 64.19 194 ASN A N 1
ATOM 1585 C CA . ASN A 1 194 ? 13.192 -16.886 -4.145 1.00 64.19 194 ASN A CA 1
ATOM 1586 C C . ASN A 1 194 ? 11.807 -16.597 -4.766 1.00 64.19 194 ASN A C 1
ATOM 1588 O O . ASN A 1 194 ? 10.832 -17.239 -4.386 1.00 64.19 194 ASN A O 1
ATOM 1592 N N . VAL A 1 195 ? 11.700 -15.669 -5.724 1.00 62.94 195 VAL A N 1
ATOM 1593 C CA . VAL A 1 195 ? 10.451 -15.452 -6.486 1.00 62.94 195 VAL A CA 1
ATOM 1594 C C . VAL A 1 195 ? 10.228 -16.541 -7.536 1.00 62.94 195 VAL A C 1
ATOM 1596 O O . VAL A 1 195 ? 9.097 -16.957 -7.779 1.00 62.94 195 VAL A O 1
ATOM 1599 N N . LEU A 1 196 ? 11.309 -17.013 -8.158 1.00 62.41 196 LEU A N 1
ATOM 1600 C CA . LEU A 1 196 ? 11.253 -18.117 -9.109 1.00 62.41 196 LEU A CA 1
ATOM 1601 C C . LEU A 1 196 ? 11.349 -19.463 -8.380 1.00 62.41 196 LEU A C 1
ATOM 1603 O O . LEU A 1 196 ? 11.981 -19.541 -7.319 1.00 62.41 196 LEU A O 1
ATOM 1607 N N . PRO A 1 197 ? 10.758 -20.532 -8.948 1.00 63.16 197 PRO A N 1
ATOM 1608 C CA . PRO A 1 197 ? 10.982 -21.889 -8.472 1.00 63.16 197 PRO A CA 1
ATOM 1609 C C . PRO A 1 197 ? 12.480 -22.180 -8.365 1.00 63.16 197 PRO A C 1
ATOM 1611 O O . PRO A 1 197 ? 13.272 -21.702 -9.180 1.00 63.16 197 PRO A O 1
ATOM 1614 N N . LYS A 1 198 ? 12.871 -22.980 -7.367 1.00 63.03 198 LYS A N 1
ATOM 1615 C CA . LYS A 1 198 ? 14.246 -23.484 -7.288 1.00 63.03 198 LYS A CA 1
ATOM 1616 C C . LYS A 1 198 ? 14.569 -24.196 -8.601 1.00 63.03 198 LYS A C 1
ATOM 1618 O O . LYS A 1 198 ? 13.794 -25.052 -9.028 1.00 63.03 198 LYS A O 1
ATOM 1623 N N . MET A 1 199 ? 15.689 -23.820 -9.211 1.00 62.69 199 MET A N 1
ATOM 1624 C CA . MET A 1 199 ? 16.145 -24.392 -10.475 1.00 62.69 199 MET A CA 1
ATOM 1625 C C . MET A 1 199 ? 16.225 -25.914 -10.350 1.00 62.69 199 MET A C 1
ATOM 1627 O O . MET A 1 199 ? 16.797 -26.430 -9.385 1.00 62.69 199 MET A O 1
ATOM 1631 N N . ARG A 1 200 ? 15.623 -26.625 -11.301 1.00 67.88 200 ARG A N 1
ATOM 1632 C CA . ARG A 1 200 ? 15.707 -28.090 -11.371 1.00 67.88 200 ARG A CA 1
ATOM 1633 C C . ARG A 1 200 ? 16.921 -28.481 -12.207 1.00 67.88 200 ARG A C 1
ATOM 1635 O O . ARG A 1 200 ? 17.298 -27.751 -13.116 1.00 67.88 200 ARG A O 1
ATOM 1642 N N . GLU A 1 201 ? 17.509 -29.647 -11.943 1.00 67.56 201 GLU A N 1
ATOM 1643 C CA . GLU A 1 201 ? 18.697 -30.124 -12.679 1.00 67.56 201 GLU A CA 1
ATOM 1644 C C . GLU A 1 201 ? 18.478 -30.167 -14.201 1.00 67.56 201 GLU A C 1
ATOM 1646 O O . GLU A 1 201 ? 19.387 -29.868 -14.957 1.00 67.56 201 GLU A O 1
ATOM 1651 N N . GLN A 1 202 ? 17.245 -30.421 -14.645 1.00 71.56 202 GLN A N 1
ATOM 1652 C CA . GLN A 1 202 ? 16.848 -30.458 -16.060 1.00 71.56 202 GLN A CA 1
ATOM 1653 C C . GLN A 1 202 ? 16.882 -29.090 -16.770 1.00 71.56 202 GLN A C 1
ATOM 1655 O O . GLN A 1 202 ? 16.778 -29.023 -17.991 1.00 71.56 202 GLN A O 1
ATOM 1660 N N . GLU A 1 203 ? 16.951 -27.989 -16.018 1.00 71.44 203 GLU A N 1
ATOM 1661 C CA . GLU A 1 203 ? 16.981 -26.617 -16.547 1.00 71.44 203 GLU A CA 1
ATOM 1662 C C . GLU A 1 203 ? 18.426 -26.096 -16.689 1.00 71.44 203 GLU A C 1
ATOM 1664 O O . GLU A 1 203 ? 18.646 -25.001 -17.215 1.00 71.44 203 GLU A O 1
ATOM 1669 N N . LEU A 1 204 ? 19.420 -26.884 -16.253 1.00 74.12 204 LEU A N 1
ATOM 1670 C CA . LEU A 1 204 ? 20.834 -26.516 -16.246 1.00 74.12 204 LEU A CA 1
ATOM 1671 C C . LEU A 1 204 ? 21.374 -26.324 -17.669 1.00 74.12 204 LEU A C 1
ATOM 1673 O O . LEU A 1 204 ? 22.035 -25.324 -17.948 1.00 74.12 204 LEU A O 1
ATOM 1677 N N . GLU A 1 205 ? 21.055 -27.232 -18.590 1.00 76.94 205 GLU A N 1
ATOM 1678 C CA . GLU A 1 205 ? 21.487 -27.163 -19.988 1.00 76.94 205 GLU A CA 1
ATOM 1679 C C . GLU A 1 205 ? 20.917 -25.933 -20.699 1.00 76.94 205 GLU A C 1
ATOM 1681 O O . GLU A 1 205 ? 21.639 -25.248 -21.425 1.00 76.94 205 GLU A O 1
ATOM 1686 N N . ALA A 1 206 ? 19.646 -25.606 -20.448 1.00 76.38 206 ALA A N 1
ATOM 1687 C CA . ALA A 1 206 ? 19.004 -24.423 -21.015 1.00 76.38 206 ALA A CA 1
ATOM 1688 C C . ALA A 1 206 ? 19.683 -23.131 -20.533 1.00 76.38 206 ALA A C 1
ATOM 1690 O O . ALA A 1 206 ? 19.946 -22.232 -21.334 1.00 76.38 206 ALA A O 1
ATOM 1691 N N . TYR A 1 207 ? 20.041 -23.065 -19.247 1.00 75.00 207 TYR A N 1
ATOM 1692 C CA . TYR A 1 207 ? 20.773 -21.931 -18.690 1.00 75.00 207 TYR A CA 1
ATOM 1693 C C . TYR A 1 207 ? 22.197 -21.825 -19.253 1.00 75.00 207 TYR A C 1
ATOM 1695 O O . TYR A 1 207 ? 22.652 -20.733 -19.595 1.00 75.00 207 TYR A O 1
ATOM 1703 N N . ILE A 1 208 ? 22.901 -22.952 -19.411 1.00 79.19 208 ILE A N 1
ATOM 1704 C CA . ILE A 1 208 ? 24.225 -22.992 -20.050 1.00 79.19 208 ILE A CA 1
ATOM 1705 C C . ILE A 1 208 ? 24.148 -22.434 -21.477 1.00 79.19 208 ILE A C 1
ATOM 1707 O O . ILE A 1 208 ? 25.012 -21.653 -21.882 1.00 79.19 208 ILE A O 1
ATOM 1711 N N . GLU A 1 209 ? 23.118 -22.807 -22.236 1.00 83.38 209 GLU A N 1
ATOM 1712 C CA . GLU A 1 209 ? 22.894 -22.331 -23.603 1.00 83.38 209 GLU A CA 1
ATOM 1713 C C . GLU A 1 209 ? 22.613 -20.818 -23.640 1.00 83.38 209 GLU A C 1
ATOM 1715 O O . GLU A 1 209 ? 23.181 -20.091 -24.460 1.00 83.38 209 GLU A O 1
ATOM 1720 N N . GLU A 1 210 ? 21.789 -20.316 -22.718 1.00 81.69 210 GLU A N 1
ATOM 1721 C CA . GLU A 1 210 ? 21.472 -18.890 -22.597 1.00 81.69 210 GLU A CA 1
ATOM 1722 C C . GLU A 1 210 ? 22.707 -18.058 -22.218 1.00 81.69 210 GLU A C 1
ATOM 1724 O O . GLU A 1 210 ? 22.995 -17.042 -22.857 1.00 81.69 210 GLU A O 1
ATOM 1729 N N . VAL A 1 211 ? 23.516 -18.538 -21.267 1.00 83.81 211 VAL A N 1
ATOM 1730 C CA . VAL A 1 211 ? 24.793 -17.909 -20.899 1.00 83.81 211 VAL A CA 1
ATOM 1731 C C . VAL A 1 211 ? 25.768 -17.909 -22.076 1.00 83.81 211 VAL A C 1
ATOM 1733 O O . VAL A 1 211 ? 26.408 -16.889 -22.336 1.00 83.81 211 VAL A O 1
ATOM 1736 N N . LYS A 1 212 ? 25.873 -19.010 -22.833 1.00 84.31 212 LYS A N 1
ATOM 1737 C CA . LYS A 1 212 ? 26.718 -19.067 -24.039 1.00 84.31 212 LYS A CA 1
ATOM 1738 C C . LYS A 1 212 ? 26.285 -18.038 -25.081 1.00 84.31 212 LYS A C 1
ATOM 1740 O O . LYS A 1 212 ? 27.144 -17.363 -25.650 1.00 84.31 212 LYS A O 1
ATOM 1745 N N . ARG A 1 213 ? 24.977 -17.882 -25.312 1.00 85.19 213 ARG A N 1
ATOM 1746 C CA . ARG A 1 213 ? 24.432 -16.870 -26.233 1.00 85.19 213 ARG A CA 1
ATOM 1747 C C . ARG A 1 213 ? 24.735 -15.454 -25.765 1.00 85.19 213 ARG A C 1
ATOM 1749 O O . ARG A 1 213 ? 25.184 -14.643 -26.571 1.00 85.19 213 ARG A O 1
ATOM 1756 N N . LEU A 1 214 ? 24.558 -15.172 -24.476 1.00 81.56 214 LEU A N 1
ATOM 1757 C CA . LEU A 1 214 ? 24.877 -13.866 -23.902 1.00 81.56 214 LEU A CA 1
ATOM 1758 C C . LEU A 1 214 ? 26.371 -13.543 -24.041 1.00 81.56 214 LEU A C 1
ATOM 1760 O O . LEU A 1 214 ? 26.733 -12.455 -24.483 1.00 81.56 214 LEU A O 1
ATOM 1764 N N . GLN A 1 215 ? 27.243 -14.507 -23.737 1.00 81.81 215 GLN A N 1
ATOM 1765 C CA . GLN A 1 215 ? 28.687 -14.357 -23.922 1.00 81.81 215 GLN A CA 1
ATOM 1766 C C . GLN A 1 215 ? 29.055 -14.123 -25.390 1.00 81.81 215 GLN A C 1
ATOM 1768 O O . GLN A 1 215 ? 29.906 -13.284 -25.672 1.00 81.81 215 GLN A O 1
ATOM 1773 N N . ALA A 1 216 ? 28.430 -14.840 -26.328 1.00 83.62 216 ALA A N 1
ATOM 1774 C CA . ALA A 1 216 ? 28.656 -14.643 -27.757 1.00 83.62 216 ALA A CA 1
ATOM 1775 C C . ALA A 1 216 ? 28.211 -13.243 -28.214 1.00 83.62 216 ALA A C 1
ATOM 1777 O O . ALA A 1 216 ? 28.961 -12.566 -28.913 1.00 83.62 216 ALA A O 1
ATOM 1778 N N . PHE A 1 217 ? 27.047 -12.779 -27.751 1.00 83.44 217 PHE A N 1
ATOM 1779 C CA . PHE A 1 217 ? 26.547 -11.427 -28.005 1.00 83.44 217 PHE A CA 1
ATOM 1780 C C . PHE A 1 217 ? 27.496 -10.353 -27.454 1.00 83.44 217 PHE A C 1
ATOM 1782 O O . PHE A 1 217 ? 27.810 -9.393 -28.152 1.00 83.44 217 PHE A O 1
ATOM 1789 N N . TRP A 1 218 ? 28.027 -10.527 -26.239 1.00 78.19 218 TRP A N 1
ATOM 1790 C CA . TRP A 1 218 ? 29.007 -9.594 -25.669 1.00 78.19 218 TRP A CA 1
ATOM 1791 C C . TRP A 1 218 ? 30.346 -9.617 -26.397 1.00 78.19 218 TRP A C 1
ATOM 1793 O O . TRP A 1 218 ? 30.917 -8.557 -26.614 1.00 78.19 218 TRP A O 1
ATOM 1803 N N . ARG A 1 219 ? 30.841 -10.787 -26.816 1.00 79.88 219 ARG A N 1
ATOM 1804 C CA . ARG A 1 219 ? 32.070 -10.873 -27.625 1.00 79.88 219 ARG A CA 1
ATOM 1805 C C . ARG A 1 219 ? 31.918 -10.199 -28.989 1.00 79.88 219 ARG A C 1
ATOM 1807 O O . ARG A 1 219 ? 32.904 -9.692 -29.503 1.00 79.88 219 ARG A O 1
ATOM 1814 N N . ALA A 1 220 ? 30.716 -10.213 -29.564 1.00 79.38 220 ALA A N 1
ATOM 1815 C CA . ALA A 1 220 ? 30.429 -9.562 -30.838 1.00 79.38 220 ALA A CA 1
ATOM 1816 C C . ALA A 1 220 ? 30.236 -8.039 -30.703 1.00 79.38 220 ALA A C 1
ATOM 1818 O O . ALA A 1 220 ? 30.624 -7.303 -31.604 1.00 79.38 220 ALA A O 1
ATOM 1819 N N . ASN A 1 221 ? 29.657 -7.573 -29.589 1.00 74.94 221 ASN A N 1
ATOM 1820 C CA . ASN A 1 221 ? 29.292 -6.163 -29.391 1.00 74.94 221 ASN A CA 1
ATOM 1821 C C . ASN A 1 221 ? 30.264 -5.357 -28.520 1.00 74.94 221 ASN A C 1
ATOM 1823 O O . ASN A 1 221 ? 30.162 -4.132 -28.479 1.00 74.94 221 ASN A O 1
ATOM 1827 N N . MET A 1 222 ? 31.185 -5.999 -27.801 1.00 59.94 222 MET A N 1
ATOM 1828 C CA . MET A 1 222 ? 32.305 -5.293 -27.187 1.00 59.94 222 MET A CA 1
ATOM 1829 C C . MET A 1 222 ? 33.419 -5.153 -28.220 1.00 59.94 222 MET A C 1
ATOM 1831 O O . MET A 1 222 ? 33.991 -6.153 -28.652 1.00 59.94 222 MET A O 1
ATOM 1835 N N . GLU A 1 22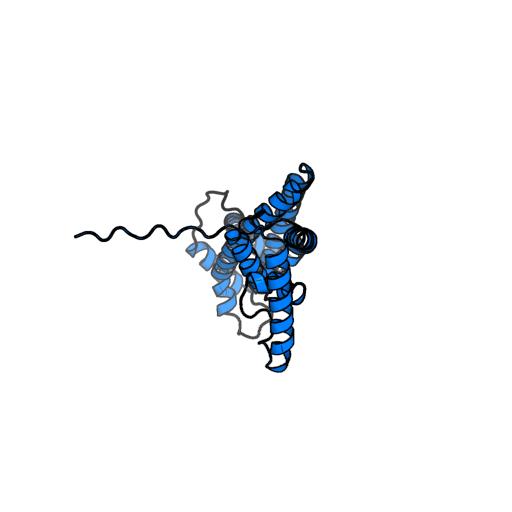3 ? 33.764 -3.913 -28.580 1.00 58.66 223 GLU A N 1
ATOM 1836 C CA . GLU A 1 223 ? 35.050 -3.646 -29.225 1.00 58.66 223 GLU A CA 1
ATOM 1837 C C . GLU A 1 223 ? 36.171 -4.281 -28.388 1.00 58.66 223 GLU A C 1
ATOM 1839 O O . GLU A 1 223 ? 36.104 -4.253 -27.149 1.00 58.66 223 GLU A O 1
ATOM 1844 N N . PRO A 1 224 ? 37.209 -4.849 -29.026 1.00 53.50 224 PRO A N 1
ATOM 1845 C CA . PRO A 1 224 ? 38.357 -5.359 -28.308 1.00 53.50 224 PRO A CA 1
ATOM 1846 C C . PRO A 1 224 ? 38.993 -4.185 -27.568 1.00 53.50 224 PRO A C 1
ATOM 1848 O O . PRO A 1 224 ? 39.753 -3.404 -28.138 1.00 53.50 224 PRO A O 1
ATOM 1851 N N . ARG A 1 225 ? 38.706 -4.062 -26.267 1.00 52.72 225 ARG A N 1
ATOM 1852 C CA . ARG A 1 225 ? 39.592 -3.331 -25.371 1.00 52.72 225 ARG A CA 1
ATOM 1853 C C . ARG A 1 225 ? 40.919 -4.062 -25.483 1.00 52.72 225 ARG A C 1
ATOM 1855 O O . ARG A 1 225 ? 41.060 -5.171 -24.964 1.00 52.72 225 ARG A O 1
ATOM 1862 N N . GLY A 1 226 ? 41.842 -3.470 -26.243 1.00 48.41 226 GLY A N 1
ATOM 1863 C CA . GLY A 1 226 ? 43.217 -3.931 -26.338 1.00 48.41 226 GLY A CA 1
ATOM 1864 C C . GLY A 1 226 ? 43.746 -4.212 -24.932 1.00 48.41 226 GLY A C 1
ATOM 1865 O O . GLY A 1 226 ? 43.244 -3.616 -23.971 1.00 48.41 226 GLY A O 1
ATOM 1866 N N . PRO A 1 227 ? 44.695 -5.149 -24.787 1.00 48.12 227 PRO A N 1
ATOM 1867 C CA . PRO A 1 227 ? 45.149 -5.591 -23.480 1.00 48.12 227 PRO A CA 1
ATOM 1868 C C . PRO A 1 227 ? 45.476 -4.358 -22.644 1.00 48.12 227 PRO A C 1
ATOM 1870 O O . PRO A 1 227 ? 46.367 -3.587 -23.001 1.00 48.12 227 PRO A O 1
ATOM 1873 N N . GLN A 1 228 ? 44.719 -4.146 -21.561 1.00 50.97 228 GLN A N 1
ATOM 1874 C CA . GLN A 1 228 ? 45.134 -3.221 -20.523 1.00 50.97 228 GLN A CA 1
ATOM 1875 C C . GLN A 1 228 ? 46.477 -3.764 -20.062 1.00 50.97 228 GLN A C 1
ATOM 1877 O O . GLN A 1 228 ? 46.534 -4.798 -19.395 1.00 50.97 228 GLN A O 1
ATOM 1882 N N . GLN A 1 229 ? 47.559 -3.135 -20.523 1.00 45.50 229 GLN A N 1
ATOM 1883 C CA . GLN A 1 229 ? 48.883 -3.377 -19.991 1.00 45.50 229 GLN A CA 1
ATOM 1884 C C . GLN A 1 229 ? 48.741 -3.164 -18.494 1.00 45.50 229 GLN A C 1
ATOM 1886 O O . GLN A 1 229 ? 48.486 -2.050 -18.038 1.00 45.50 229 GLN A O 1
ATOM 1891 N N . GLY A 1 230 ? 48.779 -4.273 -17.756 1.00 49.19 230 GLY A N 1
ATOM 1892 C CA . GLY A 1 230 ? 48.700 -4.248 -16.314 1.00 49.19 230 GLY A CA 1
ATOM 1893 C C . GLY A 1 230 ? 49.745 -3.263 -15.829 1.00 49.19 230 GLY A C 1
ATOM 1894 O O . GLY A 1 230 ? 50.932 -3.431 -16.114 1.00 49.19 230 GLY A O 1
ATOM 1895 N N . LEU A 1 231 ? 49.292 -2.228 -15.126 1.00 52.91 231 LEU A N 1
ATOM 1896 C CA . LEU A 1 231 ? 50.143 -1.446 -14.248 1.00 52.91 231 LEU A CA 1
ATOM 1897 C C . LEU A 1 231 ? 50.758 -2.454 -13.273 1.00 52.91 231 LEU A C 1
ATOM 1899 O O . LEU A 1 231 ? 50.131 -2.856 -12.291 1.00 52.91 231 LEU A O 1
ATOM 1903 N N . LYS A 1 232 ? 51.954 -2.954 -13.605 1.00 51.91 232 LYS A N 1
ATOM 1904 C CA . LYS A 1 232 ? 52.783 -3.712 -12.675 1.00 51.91 232 LYS A CA 1
ATOM 1905 C C . LYS A 1 232 ? 52.960 -2.801 -11.468 1.00 51.91 232 LYS A C 1
ATOM 1907 O O . LYS A 1 232 ? 53.422 -1.672 -11.619 1.00 51.91 232 LYS A O 1
ATOM 1912 N N . ARG A 1 233 ? 52.548 -3.274 -10.290 1.00 57.22 233 ARG A N 1
ATOM 1913 C CA . ARG A 1 233 ? 52.874 -2.603 -9.030 1.00 57.22 233 ARG A CA 1
ATOM 1914 C C . ARG A 1 233 ? 54.399 -2.429 -9.006 1.00 57.22 233 ARG A C 1
ATOM 1916 O O . ARG A 1 233 ? 55.082 -3.418 -9.290 1.00 57.22 233 ARG A O 1
ATOM 1923 N N . PRO A 1 234 ? 54.933 -1.228 -8.739 1.00 46.91 234 PRO A N 1
ATOM 1924 C CA . PRO A 1 234 ? 56.354 -1.107 -8.481 1.00 46.91 234 PRO A CA 1
ATOM 1925 C C . PRO A 1 234 ? 56.667 -1.968 -7.255 1.00 46.91 234 PRO A C 1
ATOM 1927 O O . PRO A 1 234 ? 55.943 -1.915 -6.260 1.00 46.91 234 PRO A O 1
ATOM 1930 N N . ALA A 1 235 ? 57.680 -2.822 -7.371 1.00 48.34 235 ALA A N 1
ATOM 1931 C CA . ALA A 1 235 ? 58.291 -3.434 -6.206 1.00 48.34 235 ALA A CA 1
ATOM 1932 C C . ALA A 1 235 ? 59.031 -2.311 -5.471 1.00 48.34 235 ALA A C 1
ATOM 1934 O O . ALA A 1 235 ? 59.870 -1.643 -6.073 1.00 48.34 235 ALA A O 1
ATOM 1935 N N . GLU A 1 236 ? 58.638 -2.049 -4.229 1.00 48.25 236 GLU A N 1
ATOM 1936 C CA . GLU A 1 236 ? 59.428 -1.237 -3.309 1.00 48.25 236 GLU A CA 1
ATOM 1937 C C . GLU A 1 236 ? 60.550 -2.137 -2.772 1.00 48.25 236 GLU A C 1
ATOM 1939 O O . GLU A 1 236 ? 60.257 -3.188 -2.194 1.00 48.25 236 GLU A O 1
ATOM 1944 N N . ASP A 1 237 ? 61.800 -1.750 -3.042 1.00 47.06 237 ASP A N 1
ATOM 1945 C CA . ASP A 1 237 ? 63.002 -2.225 -2.339 1.00 47.06 237 ASP A CA 1
ATOM 1946 C C . ASP A 1 237 ? 63.193 -1.427 -1.038 1.00 47.06 237 ASP A C 1
ATOM 1948 O O . ASP A 1 237 ? 62.972 -0.189 -1.069 1.00 47.06 237 ASP A O 1
#